Protein AF-A0A9D3WDE7-F1 (afdb_monomer)

Sequence (241 aa):
MDFGYPQYTEAKILSKFIKTDAYRMEVTQRPPMAVTNAVSWRSEGINYKKNEVFLDVVESVNILVNSNGQIIRSDVVGVLKMRTYLRCVRLARFENDQTISFIPPDGSFDLMTYKLSTQVKPLTWVEAQVEKHSRSCVEIMVKARSQFKERRWLSTDESIIVLYSTATNVEIMVPVPVDASSPNVRTSMGFIAYAPENDALLWKIRSFPGGKVSSANSKLIKFSCGTNYSKIPTLGVYVEG

Organism: NCBI:txid47602

Solvent-accessible surface area (backbone atoms only — not comparable to full-atom values): 14796 Å² total; per-residue (Å²): 110,57,97,86,40,83,78,82,84,56,60,80,65,48,52,77,76,61,65,92,67,88,73,75,80,87,59,88,78,70,79,58,64,40,81,79,42,100,53,52,76,43,76,84,89,51,77,57,100,61,74,48,73,48,77,46,82,48,75,47,79,47,68,42,44,40,65,86,73,47,76,78,43,42,37,36,43,34,39,35,37,35,34,37,37,62,60,85,73,90,75,89,76,89,87,90,70,103,69,93,81,81,85,74,49,73,43,75,47,78,74,48,76,52,74,44,84,54,82,65,80,59,56,65,42,60,48,70,48,60,45,77,77,50,74,42,31,40,34,40,42,36,37,42,32,29,64,40,61,33,70,44,81,44,77,53,100,89,46,79,47,81,45,76,40,63,50,54,58,37,41,40,61,43,81,50,63,84,61,50,44,79,74,47,74,51,59,76,61,57,52,74,44,82,39,76,95,70,29,22,37,39,36,41,30,65,72,46,51,26,66,40,74,41,44,37,40,35,40,30,36,32,80,67,80,78,82,85,58,80,56,61,48,45,58,70,66,58,68,73,126

Secondary structure (DSSP, 8-state):
-BTTB-----HHHHTTT---S-----S--PPPGGGTSS--SS-TT---SS-EEEEEEEEEEEEEE-TTS-EEEEEEEEEEEEEEE-----------SS-----PPSEEEEEEEEEE---PPPSEEEEEEEEE-SSSEEEEEEEEEE-S-SEEEEEETTEEEEEE-EEEEEEEEEE--TTEEEEEEEESSSEEEEEGGGTEEEEEEEEEETT-EEEEEEEEEES------TT----------

pLDDT: mean 77.91, std 15.57, range [25.45, 94.25]

InterPro domains:
  IPR018240 Clathrin adaptor, mu subunit, conserved site [PS00990] (39-59)
  IPR018240 Clathrin adaptor, mu subunit, conserved site [PS00991] (100-114)
  IPR028565 Mu homology domain [PF00928] (39-86)
  IPR028565 Mu homology domain [PF00928] (87-224)
  IPR028565 Mu homology domain [PS51072] (50-241)
  IPR036168 AP-2 complex subunit mu, C-terminal superfamily [SSF49447] (39-219)
  IPR050431 Adaptor complexes medium subunit [PTHR10529] (87-214)

Radius of gyration: 26.96 Å; Cα contacts (8 Å, |Δi|>4): 434; chains: 1; bounding box: 64×55×66 Å

Foldseek 3Di:
DPPPDDQDDDVVLVCVPDPPDPDDCPDPDDRQCLSVDPHNQADAPQDDPDWDKDKDKDKDWDWFAFLVRHTPATKIKIWIKMATRDHDDDDDDDDDDPDDDDDDHHGIDTPDMDMDRDDDDDQKFKDWAWDDPDLFKIKIKMKIAGADDQWDWDDDPVDTDIDGDKQAFWKDKAAAPLQWDDKDKDWPAADWDDDNVRNTIIGTHGIGTHGDMIMMMIMITGDHRDDDVRGPGGDDRPRPD

Mean predicted aligned error: 12.3 Å

Nearest PDB structures (foldseek):
  6qh5-assembly1_M  TM=7.814E-01  e=1.659E-14  Rattus norvegicus
  7oho-assembly1_MMM  TM=6.691E-01  e=1.685E-15  Rattus norvegicus
  1h6e-assembly1_A  TM=8.884E-01  e=1.886E-12  Homo sapiens
  3ml6-assembly5_E  TM=7.437E-01  e=2.932E-13  Mus musculus
  3ml6-assembly2_B  TM=7.446E-01  e=3.825E-13  Mus musculus

Structure (mmCIF, N/CA/C/O backbone):
data_AF-A0A9D3WDE7-F1
#
_entry.id   AF-A0A9D3WDE7-F1
#
loop_
_atom_site.group_PDB
_atom_site.id
_atom_site.type_symbol
_atom_site.label_atom_id
_atom_site.label_alt_id
_atom_site.label_comp_id
_atom_site.label_asym_id
_atom_site.label_entity_id
_atom_site.label_seq_id
_atom_site.pdbx_PDB_ins_code
_atom_site.Cartn_x
_atom_site.Cartn_y
_atom_site.Cartn_z
_atom_site.occupancy
_atom_site.B_iso_or_equiv
_atom_site.auth_seq_id
_atom_site.auth_comp_id
_atom_site.auth_asym_id
_atom_site.auth_atom_id
_atom_site.pdbx_PDB_model_num
ATOM 1 N N . MET A 1 1 ? -32.817 -19.500 7.144 1.00 75.25 1 MET A N 1
ATOM 2 C CA . MET A 1 1 ? -33.674 -18.812 6.157 1.00 75.25 1 MET A CA 1
ATOM 3 C C . MET A 1 1 ? -35.050 -19.421 6.307 1.00 75.25 1 MET A C 1
ATOM 5 O O . MET A 1 1 ? -35.107 -20.639 6.417 1.00 75.25 1 MET A O 1
ATOM 9 N N . ASP A 1 2 ? -36.099 -18.613 6.395 1.00 71.56 2 ASP A N 1
ATOM 10 C CA . ASP A 1 2 ? -37.469 -19.100 6.585 1.00 71.56 2 ASP A CA 1
ATOM 11 C C . ASP A 1 2 ? -38.371 -18.462 5.525 1.00 71.56 2 ASP A C 1
ATOM 13 O O . ASP A 1 2 ? -38.320 -17.248 5.337 1.00 71.56 2 ASP A O 1
ATOM 17 N N . PHE A 1 3 ? -39.087 -19.279 4.750 1.00 80.12 3 PHE A N 1
ATOM 18 C CA . PHE A 1 3 ? -39.847 -18.853 3.560 1.00 80.12 3 PHE A CA 1
ATOM 19 C C . PHE A 1 3 ? -39.069 -17.961 2.569 1.00 80.12 3 PHE A C 1
ATOM 21 O O . PHE A 1 3 ? -39.628 -17.062 1.950 1.00 80.12 3 PHE A O 1
ATOM 28 N N . GLY A 1 4 ? -37.760 -18.185 2.417 1.00 84.69 4 GLY A N 1
ATOM 29 C CA . GLY A 1 4 ? -36.913 -17.367 1.539 1.00 84.69 4 GLY A CA 1
ATOM 30 C C . GLY A 1 4 ? -36.518 -16.003 2.119 1.00 84.69 4 GLY A C 1
ATOM 31 O O . GLY A 1 4 ? -35.800 -15.254 1.463 1.00 84.69 4 GLY A O 1
ATOM 32 N N . TYR A 1 5 ? -36.900 -15.697 3.361 1.00 67.75 5 TYR A N 1
ATOM 33 C CA . TYR A 1 5 ? -36.452 -14.505 4.074 1.00 67.75 5 TYR A CA 1
ATOM 34 C C . TYR A 1 5 ? -35.266 -14.843 4.996 1.00 67.75 5 TYR A C 1
ATOM 36 O O . TYR A 1 5 ? -35.313 -15.814 5.771 1.00 67.75 5 TYR A O 1
ATOM 44 N N . PRO A 1 6 ? -34.151 -14.093 4.918 1.00 77.44 6 PRO A N 1
ATOM 45 C CA . PRO A 1 6 ? -33.064 -14.225 5.877 1.00 77.44 6 PRO A CA 1
ATOM 46 C C . PRO A 1 6 ? -33.545 -13.757 7.258 1.00 77.44 6 PRO A C 1
ATOM 48 O O . PRO A 1 6 ? -34.070 -12.661 7.399 1.00 77.44 6 PRO A O 1
ATOM 51 N N . GLN A 1 7 ? -33.378 -14.616 8.264 1.00 74.25 7 GLN A N 1
ATOM 52 C CA . GLN A 1 7 ? -33.805 -14.365 9.647 1.00 74.25 7 GLN A CA 1
ATOM 53 C C . GLN A 1 7 ? -32.645 -13.756 10.451 1.00 74.25 7 GLN A C 1
ATOM 55 O O . GLN A 1 7 ? -32.663 -12.581 10.791 1.00 74.25 7 GLN A O 1
ATOM 60 N N . TYR A 1 8 ? -31.581 -14.538 10.665 1.00 70.56 8 TYR A N 1
ATOM 61 C CA . TYR A 1 8 ? -30.353 -14.105 11.334 1.00 70.56 8 TYR A CA 1
ATOM 62 C C . TYR A 1 8 ? -29.140 -14.673 10.598 1.00 70.56 8 TYR A C 1
ATOM 64 O O . TYR A 1 8 ? -29.106 -15.864 10.283 1.00 70.56 8 TYR A O 1
ATOM 72 N N . THR A 1 9 ? -28.146 -13.830 10.325 1.00 75.75 9 THR A N 1
ATOM 73 C CA . THR A 1 9 ? -26.928 -14.194 9.574 1.00 75.75 9 THR A CA 1
ATOM 74 C C . THR A 1 9 ? -25.649 -14.073 10.410 1.00 75.75 9 THR A C 1
ATOM 76 O O . THR A 1 9 ? -24.557 -14.364 9.929 1.00 75.75 9 THR A O 1
ATOM 79 N N . GLU A 1 10 ? -25.761 -13.682 11.682 1.00 74.19 10 GLU A N 1
ATOM 80 C CA . GLU A 1 10 ? -24.614 -13.402 12.550 1.00 74.19 10 GLU A CA 1
ATOM 81 C C . GLU A 1 10 ? -23.971 -14.672 13.133 1.00 74.19 10 GLU A C 1
ATOM 83 O O . GLU A 1 10 ? -24.363 -15.167 14.193 1.00 74.19 10 GLU A O 1
ATOM 88 N N . ALA A 1 11 ? -22.915 -15.171 12.486 1.00 76.56 11 ALA A N 1
ATOM 89 C CA . ALA A 1 11 ? -22.236 -16.420 12.850 1.00 76.56 11 ALA A CA 1
ATOM 90 C C . ALA A 1 11 ? -21.829 -16.535 14.338 1.00 76.56 11 ALA A C 1
ATOM 92 O O . ALA A 1 11 ? -21.985 -17.601 14.934 1.00 76.56 11 ALA A O 1
ATOM 93 N N . LYS A 1 12 ? -21.361 -15.447 14.977 1.00 73.38 12 LYS A N 1
ATOM 94 C CA . LYS A 1 12 ? -20.977 -15.455 16.406 1.00 73.38 12 LYS A CA 1
ATOM 95 C C . LYS A 1 12 ? -22.161 -15.775 17.326 1.00 73.38 12 LYS A C 1
ATOM 97 O O . LYS A 1 12 ? -21.989 -16.502 18.301 1.00 73.38 12 LYS A O 1
ATOM 102 N N . ILE A 1 13 ? -23.358 -15.275 17.023 1.00 70.94 13 ILE A N 1
ATOM 103 C CA . ILE A 1 13 ? -24.568 -15.577 17.800 1.00 70.94 13 ILE A CA 1
ATOM 104 C C . ILE A 1 13 ? -25.051 -16.988 17.471 1.00 70.94 13 ILE A C 1
ATOM 106 O O . ILE A 1 13 ? -25.341 -17.752 18.392 1.00 70.94 13 ILE A O 1
ATOM 110 N N . LEU A 1 14 ? -25.060 -17.344 16.177 1.00 74.06 14 LEU A N 1
ATOM 111 C CA . LEU A 1 14 ? -25.449 -18.672 15.690 1.00 74.06 14 LEU A CA 1
ATOM 112 C C . 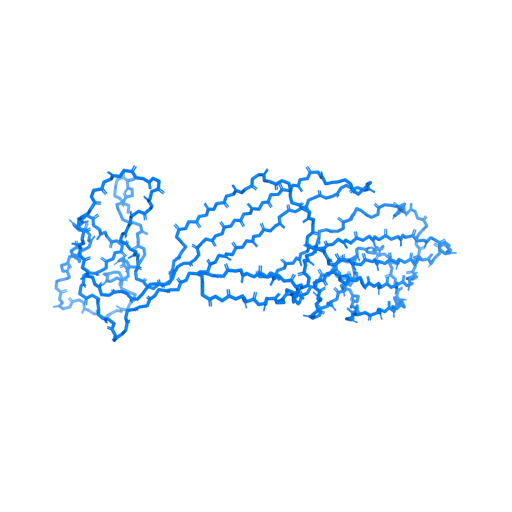LEU A 1 14 ? -24.634 -19.788 16.363 1.00 74.06 14 LEU A C 1
ATOM 114 O O . LEU A 1 14 ? -25.197 -20.791 16.792 1.00 74.06 14 LEU A O 1
ATOM 118 N N . SER A 1 15 ? -23.331 -19.574 16.565 1.00 74.06 15 SER A N 1
ATOM 119 C CA . SER A 1 15 ? -22.435 -20.547 17.211 1.00 74.06 15 SER A CA 1
ATOM 120 C C . SER A 1 15 ? -22.793 -20.895 18.665 1.00 74.06 15 SER A C 1
ATOM 122 O O . SER A 1 15 ? -22.384 -21.940 19.166 1.00 74.06 15 SER A O 1
ATOM 124 N N . LYS A 1 16 ? -23.576 -20.059 19.368 1.00 70.94 16 LYS A N 1
ATOM 125 C CA . LYS A 1 16 ? -23.993 -20.352 20.752 1.00 70.94 16 LYS A CA 1
ATOM 126 C C . LYS A 1 16 ? -25.042 -21.461 20.831 1.00 70.94 16 LYS A C 1
ATOM 128 O O . LYS A 1 16 ? -25.120 -22.128 21.863 1.00 70.94 16 LYS A O 1
ATOM 133 N N . PHE A 1 17 ? -25.822 -21.648 19.767 1.00 69.50 17 PHE A N 1
ATOM 134 C CA . PHE A 1 17 ? -26.924 -22.609 19.715 1.00 69.50 17 PHE A CA 1
ATOM 135 C C . PHE A 1 17 ? -26.737 -23.697 18.653 1.00 69.50 17 PHE A C 1
ATOM 137 O O . PHE A 1 17 ? -27.157 -24.831 18.862 1.00 69.50 17 PHE A O 1
ATOM 144 N N . ILE A 1 18 ? -26.054 -23.396 17.546 1.00 72.19 18 ILE A N 1
ATOM 145 C CA . ILE A 1 18 ? -25.656 -24.388 16.543 1.00 72.19 18 ILE A CA 1
ATOM 146 C C . ILE A 1 18 ? -24.279 -24.925 16.937 1.00 72.19 18 ILE A C 1
ATOM 148 O O . ILE A 1 18 ? -23.251 -24.349 16.581 1.00 72.19 18 ILE A O 1
ATOM 152 N N . LYS A 1 19 ? -24.262 -26.015 17.708 1.00 76.12 19 LYS A N 1
ATOM 153 C CA . LYS A 1 19 ? -23.036 -26.734 18.080 1.00 76.12 19 LYS A CA 1
ATOM 154 C C . LYS A 1 19 ? -22.863 -27.959 17.186 1.00 76.12 19 LYS A C 1
ATOM 156 O O . LYS A 1 19 ? -23.817 -28.695 16.964 1.00 76.12 19 LYS A O 1
ATOM 161 N N . THR A 1 20 ? -21.651 -28.179 16.689 1.00 71.75 20 THR A N 1
ATOM 162 C CA . THR A 1 20 ? -21.290 -29.363 15.891 1.00 71.75 20 THR A CA 1
ATOM 163 C C . THR A 1 20 ? -21.056 -30.618 16.735 1.00 71.75 20 THR A C 1
ATOM 165 O O . THR A 1 20 ? -21.107 -31.718 16.193 1.00 71.75 20 THR A O 1
ATOM 168 N N . ASP A 1 21 ? -20.835 -30.480 18.047 1.00 67.25 21 ASP A N 1
ATOM 169 C CA . ASP A 1 21 ? -20.586 -31.620 18.935 1.00 67.25 21 ASP A CA 1
ATOM 170 C C . ASP A 1 21 ? -21.881 -32.317 19.378 1.00 67.25 21 ASP A C 1
ATOM 172 O O . ASP A 1 21 ? -22.828 -31.683 19.844 1.00 67.25 21 ASP A O 1
ATOM 176 N N . ALA A 1 22 ? -21.884 -33.652 19.302 1.00 53.50 22 ALA A N 1
ATOM 177 C CA . ALA A 1 22 ? -23.014 -34.548 19.573 1.00 53.50 22 ALA A CA 1
ATOM 178 C C . ALA A 1 22 ? -23.418 -34.681 21.060 1.00 53.50 22 ALA A C 1
ATOM 180 O O . ALA A 1 22 ? -24.103 -35.638 21.436 1.00 53.50 22 ALA A O 1
ATOM 181 N N . TYR A 1 23 ? -23.012 -33.754 21.935 1.00 51.44 23 TYR A N 1
ATOM 182 C CA . TYR A 1 23 ? -23.417 -33.811 23.338 1.00 51.44 23 TYR A CA 1
ATOM 183 C C . TYR A 1 23 ? -24.877 -33.367 23.475 1.00 51.44 23 TYR A C 1
ATOM 185 O O . TYR A 1 23 ? -25.219 -32.188 23.372 1.00 51.44 23 TYR A O 1
ATOM 193 N N . ARG A 1 24 ? -25.724 -34.382 23.663 1.00 49.12 24 ARG A N 1
ATOM 194 C CA . ARG A 1 24 ? -27.161 -34.355 23.950 1.00 49.12 24 ARG A CA 1
ATOM 195 C C . ARG A 1 24 ? -27.581 -33.088 24.700 1.00 49.12 24 ARG A C 1
ATOM 197 O O . ARG A 1 24 ? -27.132 -32.825 25.813 1.00 49.12 24 ARG A O 1
ATOM 204 N N . MET A 1 25 ? -28.485 -32.333 24.079 1.00 49.47 25 MET A N 1
ATOM 205 C CA . MET A 1 25 ? -29.216 -31.235 24.702 1.00 49.47 25 MET A CA 1
ATOM 206 C C . MET A 1 25 ? -30.076 -31.772 25.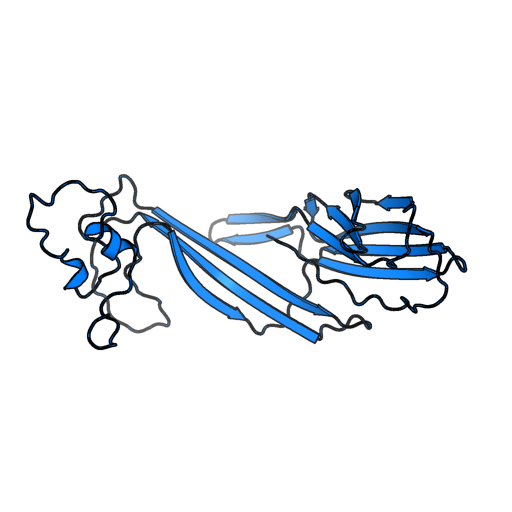858 1.00 49.47 25 MET A C 1
ATOM 208 O O . MET A 1 25 ? -31.230 -32.131 25.660 1.00 49.47 25 MET A O 1
ATOM 212 N N . GLU A 1 26 ? -29.522 -31.826 27.069 1.00 52.38 26 GLU A N 1
ATOM 213 C CA . GLU A 1 26 ? -30.293 -32.011 28.315 1.00 52.38 26 GLU A CA 1
ATOM 214 C C . GLU A 1 26 ? -30.837 -30.682 28.867 1.00 52.38 26 GLU A C 1
ATOM 216 O O . GLU A 1 26 ? -31.528 -30.649 29.881 1.00 52.38 26 GLU A O 1
ATOM 221 N N . VAL A 1 27 ? -30.576 -29.567 28.180 1.00 57.69 27 VAL A N 1
ATOM 222 C CA . VAL A 1 27 ? -31.060 -28.240 28.563 1.00 57.69 27 VAL A CA 1
ATOM 223 C C . VAL A 1 27 ? -31.815 -27.635 27.390 1.00 57.69 27 VAL A C 1
ATOM 225 O O . VAL A 1 27 ? -31.240 -27.442 26.319 1.00 57.69 27 VAL A O 1
ATOM 228 N N . THR A 1 28 ? -33.090 -27.299 27.601 1.00 53.22 28 THR A N 1
ATOM 229 C CA . THR A 1 28 ? -33.886 -26.478 26.681 1.00 53.22 28 THR A CA 1
ATOM 230 C C . THR A 1 28 ? -33.156 -25.154 26.469 1.00 53.22 28 THR A C 1
ATOM 232 O O . THR A 1 28 ? -33.190 -24.271 27.329 1.00 53.22 28 THR A O 1
ATOM 235 N N . GLN A 1 29 ? -32.438 -25.020 25.354 1.00 58.12 29 GLN A N 1
ATOM 236 C CA . GLN A 1 29 ? -31.711 -23.795 25.050 1.00 58.12 29 GLN A CA 1
ATOM 237 C C . GLN A 1 29 ? -32.723 -22.704 24.715 1.00 58.12 29 GLN A C 1
ATOM 239 O O . GLN A 1 29 ? -33.275 -22.651 23.618 1.00 58.12 29 GLN A O 1
ATOM 244 N N . ARG A 1 30 ? -32.995 -21.833 25.690 1.00 61.72 30 ARG A N 1
ATOM 245 C CA . ARG A 1 30 ? -33.706 -20.583 25.426 1.00 61.72 30 ARG A CA 1
ATOM 246 C C . ARG A 1 30 ? -32.851 -19.770 24.450 1.00 61.72 30 ARG A C 1
ATOM 248 O O . ARG A 1 30 ? -31.638 -19.681 24.676 1.00 61.72 30 ARG A O 1
ATOM 255 N N . PRO A 1 31 ? -33.435 -19.192 23.386 1.00 60.41 31 PRO A N 1
ATOM 256 C CA . PRO A 1 31 ? -32.674 -18.342 22.487 1.00 60.41 31 PRO A CA 1
ATOM 257 C C . PRO A 1 31 ? -32.007 -17.232 23.314 1.00 60.41 31 PRO A C 1
ATOM 259 O O . PRO A 1 31 ? -32.659 -16.654 24.192 1.00 60.41 31 PRO A O 1
ATOM 262 N N . PRO A 1 32 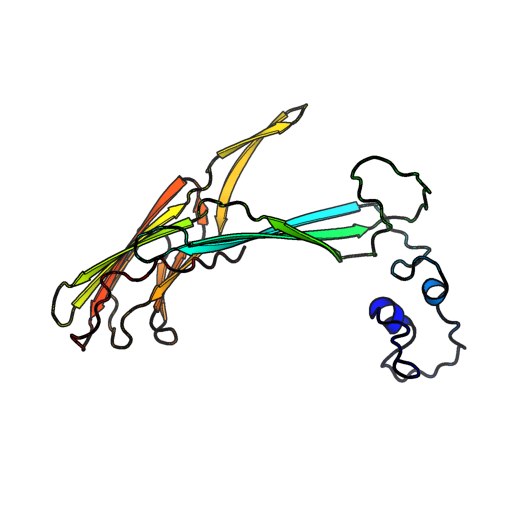? -30.706 -16.959 23.105 1.00 60.62 32 PRO A N 1
ATOM 263 C CA . PRO A 1 32 ? -30.030 -15.873 23.796 1.00 60.62 32 PRO A CA 1
ATOM 264 C C . PRO A 1 32 ? -30.819 -14.582 23.597 1.00 60.62 32 PRO A C 1
ATOM 266 O O . PRO A 1 32 ? -31.256 -14.310 22.481 1.00 60.62 32 PRO A O 1
ATOM 269 N N . MET A 1 33 ? -30.945 -13.753 24.636 1.00 59.78 33 MET A N 1
ATOM 270 C CA . MET A 1 33 ? -31.670 -12.478 24.533 1.00 59.78 33 MET A CA 1
ATOM 271 C C . MET A 1 33 ? -31.139 -11.584 23.403 1.00 59.78 33 MET A C 1
ATOM 273 O O . MET A 1 33 ? -31.887 -10.772 22.885 1.00 59.78 33 MET A O 1
ATOM 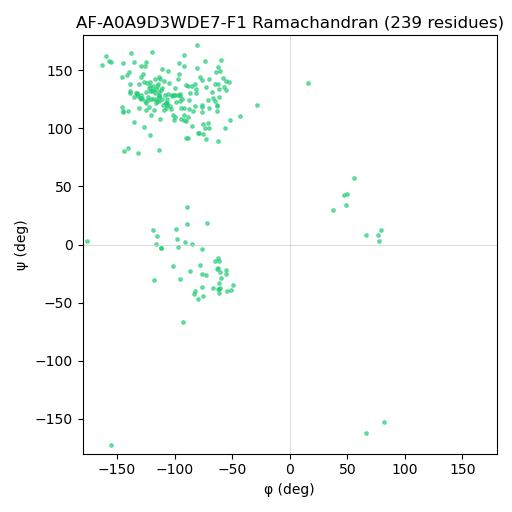277 N N . ALA A 1 34 ? -29.892 -11.776 22.958 1.00 58.34 34 ALA A N 1
ATOM 278 C CA . ALA A 1 34 ? -29.324 -11.130 21.772 1.00 58.34 34 ALA A CA 1
ATOM 279 C C . ALA A 1 34 ? -30.138 -11.352 20.476 1.00 58.34 34 ALA A C 1
ATOM 281 O O . ALA A 1 34 ? -30.079 -10.526 19.577 1.00 58.34 34 ALA A O 1
ATOM 282 N N . VAL A 1 35 ? -30.917 -12.434 20.377 1.00 59.44 35 VAL A N 1
ATOM 283 C CA . VAL A 1 35 ? -31.810 -12.716 19.236 1.00 59.44 35 VAL A CA 1
ATOM 284 C C . VAL A 1 35 ? -33.083 -11.853 19.288 1.00 59.44 35 VAL A C 1
ATOM 286 O O . VAL A 1 35 ? -33.677 -11.561 18.254 1.00 59.44 35 VAL A O 1
ATOM 289 N N . THR A 1 36 ? -33.484 -11.409 20.485 1.00 62.12 36 THR A N 1
ATOM 290 C CA . THR A 1 36 ? -34.703 -10.619 20.737 1.00 62.12 36 THR A CA 1
ATOM 291 C C . THR A 1 36 ? -34.426 -9.170 21.163 1.00 62.12 36 THR A C 1
ATOM 293 O O . THR A 1 36 ? -35.366 -8.418 21.398 1.00 62.12 36 THR A O 1
ATOM 296 N N . ASN A 1 37 ? -33.159 -8.775 21.327 1.00 63.38 37 ASN A N 1
ATOM 297 C CA . ASN A 1 37 ? -32.751 -7.451 21.806 1.00 63.38 37 ASN A CA 1
ATOM 298 C C . ASN A 1 37 ? -32.425 -6.517 20.628 1.00 63.38 37 ASN A C 1
ATOM 300 O O . ASN A 1 37 ? -32.045 -6.969 19.553 1.00 63.38 37 ASN A O 1
ATOM 304 N N . ALA A 1 38 ? -32.511 -5.203 20.852 1.00 63.50 38 ALA A N 1
ATOM 305 C CA . ALA A 1 38 ? -32.210 -4.176 19.848 1.00 63.50 38 ALA A CA 1
ATOM 306 C C . ALA A 1 38 ? -30.728 -4.147 19.413 1.00 63.50 38 ALA A C 1
ATOM 308 O O . ALA A 1 38 ? -30.390 -3.500 18.426 1.00 63.50 38 ALA A O 1
ATOM 309 N N . VAL A 1 39 ? -29.844 -4.820 20.159 1.00 67.62 39 VAL A N 1
ATOM 310 C CA . VAL A 1 39 ? -28.416 -4.974 19.852 1.00 67.62 39 VAL A CA 1
ATOM 311 C C . VAL A 1 39 ? -28.086 -6.460 19.880 1.00 67.62 39 VAL A C 1
ATOM 313 O O . VAL A 1 39 ? -27.923 -7.048 20.950 1.00 67.62 39 VAL A O 1
ATOM 316 N N . SER A 1 40 ? -28.000 -7.069 18.702 1.00 69.94 40 SER A N 1
ATOM 317 C CA . SER A 1 40 ? -27.713 -8.496 18.541 1.00 69.94 40 SER A CA 1
ATOM 318 C C . SER A 1 40 ? -26.215 -8.796 18.628 1.00 69.94 40 SER A C 1
ATOM 320 O O . SER A 1 40 ? -25.800 -9.742 19.296 1.00 69.94 40 SER A O 1
ATOM 322 N N . TRP A 1 41 ? -25.376 -7.938 18.047 1.00 73.75 41 TRP A N 1
ATOM 323 C CA . TRP A 1 41 ? -23.945 -8.193 17.832 1.00 73.75 41 TRP A CA 1
ATOM 324 C C . TRP A 1 41 ? -23.045 -8.071 19.076 1.00 73.75 41 TRP A C 1
ATOM 326 O O . TRP A 1 41 ? -21.841 -8.343 18.999 1.00 73.75 41 TRP A O 1
ATOM 336 N N . ARG A 1 42 ? -23.582 -7.671 20.238 1.00 75.50 42 ARG A N 1
ATOM 337 C CA . ARG A 1 42 ? -22.832 -7.571 21.504 1.00 75.50 42 ARG A CA 1
ATOM 338 C C . ARG A 1 42 ? -23.572 -8.288 22.628 1.00 75.50 42 ARG A C 1
ATOM 340 O O . ARG A 1 42 ? -24.728 -8.007 22.908 1.00 75.50 42 ARG A O 1
ATOM 347 N N . SER A 1 43 ? -22.878 -9.204 23.304 1.00 73.06 43 SER A N 1
ATOM 348 C CA . SER A 1 43 ? -23.437 -9.902 24.468 1.00 73.06 43 SER A CA 1
ATOM 349 C C . SER A 1 43 ? -23.412 -9.016 25.716 1.00 73.06 43 SER A C 1
ATOM 351 O O . SER A 1 43 ? -22.465 -8.260 25.931 1.00 73.06 43 SER A O 1
ATOM 353 N N . GLU A 1 44 ? -24.435 -9.139 26.557 1.00 72.12 44 GLU A N 1
ATOM 354 C CA . GLU A 1 44 ? -24.473 -8.492 27.871 1.00 72.12 44 GLU A CA 1
ATOM 355 C C . GLU A 1 44 ? -23.524 -9.188 28.865 1.00 72.12 44 GLU A C 1
ATOM 357 O O . GLU A 1 44 ? -23.150 -10.347 28.681 1.00 72.12 44 GLU A O 1
ATOM 362 N N . GLY A 1 45 ? -23.105 -8.473 29.915 1.00 73.94 45 GLY A N 1
ATOM 363 C CA . GLY A 1 45 ? -22.292 -9.038 31.003 1.00 73.94 45 GLY A CA 1
ATOM 364 C C . GLY A 1 45 ? -20.803 -9.254 30.697 1.00 73.94 45 GLY A C 1
ATOM 365 O O . GLY A 1 45 ? -20.099 -9.844 31.514 1.00 73.94 45 GLY A O 1
ATOM 366 N N . ILE A 1 46 ? -20.296 -8.772 29.557 1.00 76.88 46 ILE A N 1
ATOM 367 C CA . ILE A 1 46 ? -18.866 -8.854 29.228 1.00 76.88 46 ILE A CA 1
ATOM 368 C C . ILE A 1 46 ? -18.060 -8.011 30.221 1.00 76.88 46 ILE A C 1
ATOM 370 O O . ILE A 1 46 ? -18.282 -6.804 30.365 1.00 76.88 46 ILE A O 1
ATOM 374 N N . ASN A 1 47 ? -17.100 -8.655 30.885 1.00 80.69 47 ASN A N 1
ATOM 375 C CA . ASN A 1 47 ? -16.217 -8.018 31.847 1.00 80.69 47 ASN A CA 1
ATOM 376 C C . ASN A 1 47 ? -14.754 -8.320 31.519 1.00 80.69 47 ASN A C 1
ATOM 378 O O . ASN A 1 47 ? -14.347 -9.477 31.440 1.00 80.69 47 ASN A O 1
ATOM 382 N N . TYR A 1 48 ? -13.957 -7.264 31.391 1.00 82.69 48 TYR A N 1
ATOM 383 C CA . TYR A 1 48 ? -12.511 -7.344 31.231 1.00 82.69 48 TYR A CA 1
ATOM 384 C C . TYR A 1 48 ? -11.809 -6.825 32.476 1.00 82.69 48 TYR A C 1
ATOM 386 O O . TYR A 1 48 ? -12.317 -5.939 33.162 1.00 82.69 48 TYR A O 1
ATOM 394 N N . LYS A 1 49 ? -10.607 -7.336 32.769 1.00 85.69 49 LYS A N 1
ATOM 395 C CA . LYS A 1 49 ? -9.773 -6.797 33.859 1.00 85.69 49 LYS A CA 1
ATOM 396 C C . LYS A 1 49 ? -9.411 -5.329 33.606 1.00 85.69 49 LYS A C 1
ATOM 398 O O . LYS A 1 49 ? -9.449 -4.531 34.538 1.00 85.69 49 LYS A O 1
ATOM 403 N N . LYS A 1 50 ? -9.140 -4.985 32.344 1.00 85.94 50 LYS A N 1
ATOM 404 C CA . LYS A 1 50 ? -8.809 -3.641 31.870 1.00 85.94 50 LYS A CA 1
ATOM 405 C C . LYS A 1 50 ? -9.663 -3.308 30.648 1.00 85.94 50 LYS A C 1
ATOM 407 O O . LYS A 1 50 ? -9.863 -4.172 29.800 1.00 85.94 50 LYS A O 1
ATOM 412 N N . ASN A 1 51 ? -10.170 -2.079 30.595 1.00 86.25 51 ASN A N 1
ATOM 413 C CA . ASN A 1 51 ? -10.906 -1.585 29.440 1.00 86.25 51 ASN A CA 1
ATOM 414 C C . ASN A 1 51 ? -9.916 -0.994 28.436 1.00 86.25 51 ASN A C 1
ATOM 416 O O . ASN A 1 51 ? -9.242 -0.020 28.764 1.00 86.25 51 ASN A O 1
ATOM 420 N N . GLU A 1 52 ? -9.821 -1.576 27.246 1.00 87.94 52 GLU A N 1
ATOM 421 C CA . GLU A 1 52 ? -8.882 -1.144 26.208 1.00 87.94 52 GLU A CA 1
ATOM 422 C C . GLU A 1 52 ? -9.539 -1.180 24.829 1.00 87.94 52 GLU A C 1
ATOM 424 O O . GLU A 1 52 ? -10.416 -2.002 24.543 1.00 87.94 52 GLU A O 1
ATOM 429 N N . VAL A 1 53 ? -9.100 -0.267 23.970 1.00 87.62 53 VAL A N 1
ATOM 430 C CA . VAL A 1 53 ? -9.506 -0.185 22.572 1.00 87.62 53 VAL A CA 1
ATOM 431 C C . VAL A 1 53 ? -8.248 -0.010 21.742 1.00 87.62 53 VAL A C 1
ATOM 433 O O . VAL A 1 53 ? -7.441 0.872 22.023 1.00 87.62 53 VAL A O 1
ATOM 436 N N . PHE A 1 54 ? -8.109 -0.842 20.719 1.00 91.25 54 PHE A N 1
ATOM 437 C CA . PHE A 1 54 ? -7.071 -0.718 19.707 1.00 91.25 54 PHE A CA 1
ATOM 438 C C . PHE A 1 54 ? -7.729 -0.355 18.384 1.00 91.25 54 PHE A C 1
ATOM 440 O O . PHE A 1 54 ? -8.831 -0.827 18.081 1.00 91.25 54 PHE A O 1
ATOM 447 N N . LEU A 1 55 ? -7.061 0.503 17.627 1.00 89.31 55 LEU A N 1
ATOM 448 C CA . LEU A 1 55 ? -7.564 1.052 16.384 1.00 89.31 55 LEU A CA 1
ATOM 449 C C . LEU A 1 55 ? -6.412 1.112 15.388 1.00 89.31 55 LEU A C 1
ATOM 451 O O . LEU A 1 55 ? -5.460 1.861 15.592 1.00 89.31 55 LEU A O 1
ATOM 455 N N . ASP A 1 56 ? -6.533 0.334 14.322 1.00 92.38 56 ASP A N 1
ATOM 456 C CA . ASP A 1 56 ? -5.564 0.278 13.240 1.00 92.38 56 ASP A CA 1
ATOM 457 C C . ASP A 1 56 ? -6.194 0.888 11.986 1.00 92.38 56 ASP A C 1
ATOM 459 O O . ASP A 1 56 ? -7.273 0.480 11.548 1.00 92.38 56 ASP A O 1
ATOM 463 N N . VAL A 1 57 ? -5.517 1.876 11.403 1.00 92.56 57 VAL A N 1
ATOM 464 C CA . VAL A 1 57 ? -5.887 2.459 10.110 1.00 92.56 57 VAL A CA 1
ATOM 465 C C . VAL A 1 57 ? -4.990 1.825 9.056 1.00 92.56 57 VAL A C 1
ATOM 467 O O . VAL A 1 57 ? -3.788 2.086 9.033 1.00 92.56 57 VAL A O 1
ATOM 470 N N . VAL A 1 58 ? -5.563 0.978 8.204 1.00 92.12 58 VAL A N 1
ATOM 471 C CA . VAL A 1 58 ? -4.829 0.296 7.130 1.00 92.12 58 VAL A CA 1
ATOM 472 C C . VAL A 1 58 ? -5.233 0.907 5.801 1.00 92.12 58 VAL A C 1
ATOM 474 O O . VAL A 1 58 ? -6.411 0.889 5.456 1.00 92.12 58 VAL A O 1
ATOM 477 N N . GLU A 1 59 ? -4.267 1.429 5.049 1.00 92.25 59 GLU A N 1
ATOM 478 C CA . GLU A 1 59 ? -4.501 2.064 3.751 1.00 92.25 59 GLU A CA 1
ATOM 479 C C . GLU A 1 59 ? -3.804 1.300 2.627 1.00 92.25 59 GLU A C 1
ATOM 481 O O . GLU A 1 59 ? -2.609 1.019 2.687 1.00 92.25 59 GLU A O 1
ATOM 486 N N . SER A 1 60 ? -4.550 1.016 1.564 1.00 90.94 60 SER A N 1
ATOM 487 C CA . SER A 1 60 ? -4.046 0.445 0.320 1.00 90.94 60 SER A CA 1
ATOM 488 C C . SER A 1 60 ? -4.061 1.511 -0.770 1.00 90.94 60 SER A C 1
ATOM 490 O O . SER A 1 60 ? -5.107 2.080 -1.093 1.00 90.94 60 SER A O 1
ATOM 492 N N . VAL A 1 61 ? -2.887 1.786 -1.339 1.00 91.38 61 VAL A N 1
ATOM 493 C CA . VAL A 1 61 ? -2.697 2.802 -2.379 1.00 91.38 61 VAL A CA 1
ATOM 494 C C . VAL A 1 61 ? -2.611 2.121 -3.743 1.00 91.38 61 VAL A C 1
ATOM 496 O O . VAL A 1 61 ? -1.630 1.449 -4.049 1.00 91.38 61 VAL A O 1
ATOM 499 N N . ASN A 1 62 ? -3.620 2.335 -4.584 1.00 90.50 62 ASN A N 1
ATOM 500 C CA . ASN A 1 62 ? -3.685 1.778 -5.931 1.00 90.50 62 ASN A CA 1
ATOM 501 C C . ASN A 1 62 ? -3.227 2.822 -6.946 1.00 90.50 62 ASN A C 1
ATOM 503 O O . ASN A 1 62 ? -3.813 3.905 -7.027 1.00 90.50 62 ASN A O 1
ATOM 507 N N . ILE A 1 63 ? -2.200 2.507 -7.740 1.00 90.12 63 ILE A N 1
ATOM 508 C CA . ILE A 1 63 ? -1.654 3.429 -8.743 1.00 90.12 63 ILE A CA 1
ATOM 509 C C . ILE A 1 63 ? -1.446 2.710 -10.068 1.00 90.12 63 ILE A C 1
ATOM 511 O O . ILE A 1 63 ? -0.805 1.665 -10.129 1.00 90.12 63 ILE A O 1
ATOM 515 N N . LEU A 1 64 ? -1.946 3.325 -11.139 1.00 89.06 64 LEU A N 1
ATOM 516 C CA . LEU A 1 64 ? -1.673 2.928 -12.514 1.00 89.06 64 LEU A CA 1
ATOM 517 C C . LEU A 1 64 ? -0.919 4.048 -13.222 1.00 89.06 64 LEU A C 1
ATOM 519 O O . LEU A 1 64 ? -1.401 5.182 -13.282 1.00 89.06 64 LEU A O 1
ATOM 523 N N . VAL A 1 65 ? 0.235 3.720 -13.792 1.00 87.56 65 VAL A N 1
ATOM 524 C CA . VAL A 1 65 ? 1.092 4.653 -14.527 1.00 87.56 65 VAL A CA 1
ATOM 525 C C . VAL A 1 65 ? 1.223 4.169 -15.969 1.00 87.56 65 VAL A C 1
ATOM 527 O O . VAL A 1 65 ? 1.392 2.977 -16.218 1.00 87.56 65 VAL A O 1
ATOM 530 N N . ASN A 1 66 ? 1.120 5.081 -16.935 1.00 86.50 66 ASN A N 1
ATOM 531 C CA . ASN A 1 66 ? 1.317 4.746 -18.341 1.00 86.50 66 ASN A CA 1
ATOM 532 C C . ASN A 1 66 ? 2.807 4.669 -18.713 1.00 86.50 66 ASN A C 1
ATOM 534 O O . ASN A 1 66 ? 3.695 5.081 -17.972 1.00 86.50 66 ASN A O 1
ATOM 538 N N . SER A 1 67 ? 3.082 4.211 -19.931 1.00 80.38 67 SER A N 1
ATOM 539 C CA . SER A 1 67 ? 4.434 4.113 -20.491 1.00 80.38 67 SER A CA 1
ATOM 540 C C . SER A 1 67 ? 5.185 5.449 -20.618 1.00 80.38 67 SER A C 1
ATOM 542 O O . SER A 1 67 ? 6.379 5.456 -20.896 1.00 80.38 67 SER A O 1
ATOM 544 N N . ASN A 1 68 ? 4.487 6.581 -20.500 1.00 83.50 68 ASN A N 1
ATOM 545 C CA . ASN A 1 68 ? 5.063 7.925 -20.549 1.00 83.50 68 ASN A CA 1
ATOM 546 C C . ASN A 1 68 ? 5.295 8.502 -19.138 1.00 83.50 68 ASN A C 1
ATOM 548 O O . ASN A 1 68 ? 5.658 9.669 -19.018 1.00 83.50 68 ASN A O 1
ATOM 552 N N . GLY A 1 69 ? 5.061 7.719 -18.078 1.00 81.06 69 GLY A N 1
ATOM 553 C CA . GLY A 1 69 ? 5.228 8.152 -16.690 1.00 81.06 69 GLY A CA 1
ATOM 554 C C . GLY A 1 69 ? 4.069 8.991 -16.140 1.00 81.06 69 GLY A C 1
ATOM 555 O O . GLY A 1 69 ? 4.207 9.601 -15.084 1.00 81.06 69 GLY A O 1
ATOM 556 N N . GLN A 1 70 ? 2.922 9.049 -16.821 1.00 86.62 70 GLN A N 1
ATOM 557 C CA . GLN A 1 70 ? 1.739 9.759 -16.326 1.00 86.62 70 GLN A CA 1
ATOM 558 C C . GLN A 1 70 ? 0.861 8.825 -15.492 1.00 86.62 70 GLN A C 1
ATOM 560 O O . GLN A 1 70 ? 0.607 7.684 -15.878 1.00 86.62 70 GLN A O 1
ATOM 565 N N . ILE A 1 71 ? 0.354 9.329 -14.368 1.00 87.94 71 ILE A N 1
ATOM 566 C CA . ILE A 1 71 ? -0.575 8.601 -13.497 1.00 87.94 71 ILE A CA 1
ATOM 567 C C . ILE A 1 71 ? -1.961 8.603 -14.155 1.00 87.94 71 ILE A C 1
ATOM 569 O O . ILE A 1 71 ? -2.578 9.657 -14.281 1.00 87.94 71 ILE A O 1
ATOM 573 N N . ILE A 1 72 ? -2.446 7.428 -14.562 1.00 90.00 72 ILE A N 1
ATOM 574 C CA . ILE A 1 72 ? -3.786 7.233 -15.138 1.00 90.00 72 ILE A CA 1
ATOM 575 C C . ILE A 1 72 ? -4.832 7.103 -14.029 1.00 90.00 72 ILE A C 1
ATOM 577 O O . ILE A 1 72 ? -5.925 7.652 -14.130 1.00 90.00 72 ILE A O 1
ATOM 581 N N . ARG A 1 73 ? -4.508 6.349 -12.973 1.00 88.06 73 ARG A N 1
ATOM 582 C CA . ARG A 1 73 ? -5.421 6.070 -11.862 1.00 88.06 73 ARG A CA 1
ATOM 583 C C . ARG A 1 73 ? -4.673 6.150 -10.545 1.00 88.06 73 ARG A C 1
ATOM 585 O O . ARG A 1 73 ? -3.554 5.656 -10.436 1.00 88.06 73 ARG A O 1
ATOM 592 N N . SER A 1 74 ? -5.318 6.766 -9.566 1.00 90.75 74 SER A N 1
ATOM 593 C CA . SER A 1 74 ? -4.854 6.846 -8.190 1.00 90.75 74 SER A CA 1
ATOM 594 C C . SER A 1 74 ? -6.077 6.809 -7.283 1.00 90.75 74 SER A C 1
ATOM 596 O O . SER A 1 74 ? -6.958 7.661 -7.403 1.00 90.75 74 SER A O 1
ATOM 598 N N . ASP A 1 75 ? -6.163 5.791 -6.436 1.00 90.19 75 ASP A N 1
ATOM 599 C CA . ASP A 1 75 ? -7.178 5.707 -5.393 1.00 90.19 75 ASP A CA 1
ATOM 600 C C . ASP A 1 75 ? -6.588 5.112 -4.120 1.00 90.19 75 ASP A C 1
ATOM 602 O O . ASP A 1 75 ? -5.692 4.267 -4.169 1.00 90.19 75 ASP A O 1
ATOM 606 N N . VAL A 1 76 ? -7.087 5.586 -2.982 1.00 92.69 76 VAL A N 1
ATOM 607 C CA . VAL A 1 76 ? -6.721 5.064 -1.668 1.00 92.69 76 VAL A CA 1
ATOM 608 C C . VAL A 1 76 ? -7.954 4.414 -1.070 1.00 92.69 76 VAL A C 1
ATOM 610 O O . VAL A 1 76 ? -9.004 5.051 -0.957 1.00 92.69 76 VAL A O 1
ATOM 613 N N . VAL A 1 77 ? -7.831 3.143 -0.708 1.00 92.88 77 VAL A N 1
ATOM 614 C CA . VAL A 1 77 ? -8.863 2.397 0.013 1.00 92.88 77 VAL A CA 1
ATOM 615 C C . VAL A 1 77 ? -8.348 2.155 1.418 1.00 92.88 77 VAL A C 1
ATOM 617 O O . VAL A 1 77 ? -7.297 1.547 1.588 1.00 92.88 77 VAL A O 1
ATOM 620 N N . GLY A 1 78 ? -9.070 2.651 2.414 1.00 93.44 78 GLY A N 1
ATOM 621 C CA . GLY A 1 78 ? -8.711 2.489 3.813 1.00 93.44 78 GLY A CA 1
ATOM 622 C C . GLY A 1 78 ? -9.718 1.631 4.561 1.00 93.44 78 GLY A C 1
ATOM 623 O O . GLY A 1 78 ? -10.922 1.703 4.311 1.00 93.44 78 GLY A O 1
ATOM 624 N N . VAL A 1 79 ? -9.228 0.825 5.495 1.00 92.94 79 VAL A N 1
ATOM 625 C CA . VAL A 1 79 ? -10.040 0.045 6.427 1.00 92.94 79 VAL A CA 1
ATOM 626 C C . VAL A 1 79 ? -9.635 0.417 7.841 1.00 92.94 79 VAL A C 1
ATOM 628 O O . VAL A 1 79 ? -8.461 0.360 8.209 1.00 92.94 79 VAL A O 1
ATOM 631 N N . LEU A 1 80 ? -10.630 0.784 8.638 1.00 91.12 80 LEU A N 1
ATOM 632 C CA . LEU A 1 80 ? -10.470 1.023 10.058 1.00 91.12 80 LEU A CA 1
ATOM 633 C C . LEU A 1 80 ? -10.752 -0.277 10.803 1.00 91.12 80 LEU A C 1
ATOM 635 O O . LEU A 1 80 ? -11.906 -0.695 10.902 1.00 91.12 80 LEU A O 1
ATOM 639 N N . LYS A 1 81 ? -9.714 -0.920 11.327 1.00 90.88 81 LYS A N 1
ATOM 640 C CA . LYS A 1 81 ? -9.843 -2.138 12.127 1.00 90.88 81 LYS A CA 1
ATOM 641 C C . LYS A 1 81 ? -9.872 -1.758 13.593 1.00 90.88 81 LYS A C 1
ATOM 643 O O . LYS A 1 81 ? -9.022 -1.011 14.068 1.00 90.88 81 LYS A O 1
ATOM 648 N N . MET A 1 82 ? -10.858 -2.262 14.320 1.00 88.81 82 MET A N 1
ATOM 649 C CA . MET A 1 82 ? -11.021 -1.977 15.736 1.00 88.81 82 MET A CA 1
ATOM 650 C C . MET A 1 82 ? -10.997 -3.276 16.528 1.00 88.81 82 MET A C 1
ATOM 652 O O . MET A 1 82 ? -11.576 -4.289 16.134 1.00 88.81 82 MET A O 1
ATOM 656 N N . ARG A 1 83 ? -10.343 -3.239 17.684 1.00 89.19 83 ARG A N 1
ATOM 657 C CA . ARG A 1 83 ? -10.377 -4.319 18.665 1.00 89.19 83 ARG A CA 1
ATOM 658 C C . ARG A 1 83 ? -10.817 -3.748 19.993 1.00 89.19 83 ARG A C 1
ATOM 660 O O . ARG A 1 83 ? -10.118 -2.912 20.562 1.00 89.19 83 ARG A O 1
ATOM 667 N N . THR A 1 84 ? -11.978 -4.183 20.475 1.00 86.75 84 THR A N 1
ATOM 668 C CA . THR A 1 84 ? -12.554 -3.620 21.702 1.00 86.75 84 THR A CA 1
ATOM 669 C C . THR A 1 84 ? -12.634 -4.629 22.827 1.00 86.75 84 THR A C 1
ATOM 671 O O . THR A 1 84 ? -13.065 -5.766 22.640 1.00 86.75 84 THR A O 1
ATOM 674 N N . TYR A 1 85 ? -12.252 -4.152 24.009 1.00 86.56 85 TYR A N 1
ATOM 675 C CA . TYR A 1 85 ? -12.349 -4.845 25.281 1.00 86.56 85 TYR A CA 1
ATOM 676 C C . TYR A 1 85 ? -12.966 -3.896 26.296 1.00 86.56 85 TYR A C 1
ATOM 678 O O . TYR A 1 85 ? -12.268 -3.254 27.073 1.00 86.56 85 TYR A O 1
ATOM 686 N N . LEU A 1 86 ? -14.286 -3.739 26.248 1.00 81.88 86 LEU A N 1
ATOM 687 C CA . LEU A 1 86 ? -14.995 -2.750 27.063 1.00 81.88 86 LEU A CA 1
ATOM 688 C C . LEU A 1 86 ? -16.048 -3.407 27.956 1.00 81.88 86 LEU A C 1
ATOM 690 O O . LEU A 1 86 ? -16.858 -4.215 27.500 1.00 81.88 86 LE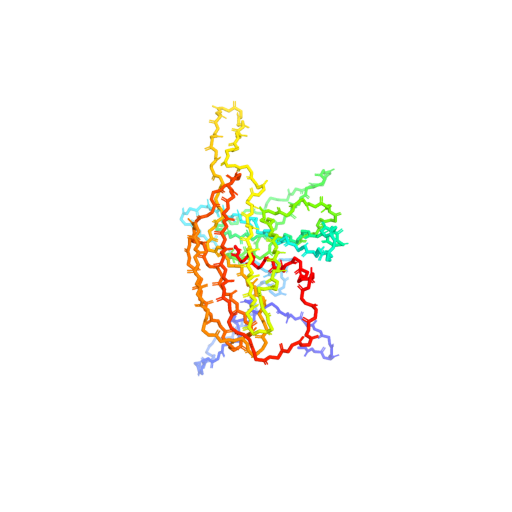U A O 1
ATOM 694 N N . ARG A 1 87 ? -16.090 -3.004 29.227 1.00 65.00 87 ARG A N 1
ATOM 695 C CA . ARG A 1 87 ? -17.258 -3.230 30.088 1.00 65.00 87 ARG A CA 1
ATOM 696 C C . ARG A 1 87 ? -18.448 -2.433 29.547 1.00 65.00 87 ARG A C 1
ATOM 698 O O . ARG A 1 87 ? -18.299 -1.288 29.128 1.00 65.00 87 ARG A O 1
ATOM 705 N N . CYS A 1 88 ? -19.628 -3.042 29.541 1.00 57.94 88 CYS A N 1
ATOM 706 C CA . CYS A 1 88 ? -20.835 -2.409 29.019 1.00 57.94 88 CYS A CA 1
ATOM 707 C C . CYS A 1 88 ? -21.394 -1.376 30.012 1.00 57.94 88 CYS A C 1
ATOM 709 O O . CYS A 1 88 ? -21.808 -1.744 31.107 1.00 57.94 88 CYS A O 1
ATOM 711 N N . VAL A 1 89 ? -21.483 -0.108 29.604 1.00 50.50 89 VAL A N 1
ATOM 712 C CA . VAL A 1 89 ? -22.429 0.865 30.170 1.00 50.50 89 VAL A CA 1
ATOM 713 C C . VAL A 1 89 ? -23.134 1.531 28.994 1.00 50.50 89 VAL A C 1
ATOM 715 O O . VAL A 1 89 ? -22.495 2.148 28.143 1.00 50.50 89 VAL A O 1
ATOM 718 N N . ARG A 1 90 ? -24.456 1.359 28.915 1.00 45.03 90 ARG A N 1
ATOM 719 C CA . ARG A 1 90 ? -25.296 1.960 27.876 1.00 45.03 90 ARG A CA 1
ATOM 720 C C . ARG A 1 90 ? -25.531 3.423 28.242 1.00 45.03 90 ARG A C 1
ATOM 722 O O . ARG A 1 90 ? -26.422 3.720 29.029 1.00 45.03 90 ARG A O 1
ATOM 729 N N . LEU A 1 91 ? -24.731 4.335 27.697 1.00 45.62 91 LEU A N 1
ATOM 730 C CA . LEU A 1 91 ? -25.039 5.761 27.769 1.00 45.62 91 LEU A CA 1
ATOM 731 C C . LEU A 1 91 ? -25.881 6.127 26.547 1.00 45.62 91 LEU A C 1
ATOM 733 O O . LEU A 1 91 ? -25.379 6.180 25.429 1.00 45.62 91 LEU A O 1
ATOM 737 N N . ALA A 1 92 ? -27.177 6.347 26.755 1.00 47.91 92 ALA A N 1
ATOM 738 C CA . ALA A 1 92 ? -28.007 6.991 25.747 1.00 47.91 92 ALA A CA 1
ATOM 739 C C . ALA A 1 92 ? -27.476 8.413 25.524 1.00 47.91 92 ALA A C 1
ATOM 741 O O . ALA A 1 92 ? -27.449 9.185 26.483 1.00 47.91 92 ALA A O 1
ATOM 742 N N . ARG A 1 93 ? -27.058 8.772 24.302 1.00 53.59 93 ARG A N 1
ATOM 743 C CA . ARG A 1 93 ? -26.821 10.175 23.929 1.00 53.59 93 ARG A CA 1
ATOM 744 C C . ARG A 1 93 ? -27.189 10.479 22.475 1.00 53.59 93 ARG A C 1
ATOM 746 O O . ARG A 1 93 ? -26.605 9.927 21.552 1.00 53.59 93 ARG A O 1
ATOM 753 N N . PHE A 1 94 ? -28.217 11.324 22.388 1.00 46.75 94 PHE A N 1
ATOM 754 C CA . PHE A 1 94 ? -28.403 12.565 21.621 1.00 46.75 94 PHE A CA 1
ATOM 755 C C . PHE A 1 94 ? -27.452 12.900 20.452 1.00 46.75 94 PHE A C 1
ATOM 757 O O . PHE A 1 94 ? -26.235 12.785 20.569 1.00 46.75 94 PHE A O 1
ATOM 764 N N . GLU A 1 95 ? -28.051 13.410 19.371 1.00 52.25 95 GLU A N 1
ATOM 765 C CA . GLU A 1 95 ? -27.459 13.765 18.069 1.00 52.25 95 GLU A CA 1
ATOM 766 C C . GLU A 1 95 ? -27.128 15.268 17.956 1.00 52.25 95 GLU A C 1
ATOM 768 O O . GLU A 1 95 ? -27.932 16.074 18.427 1.00 52.25 95 GLU A O 1
ATOM 773 N N . ASN A 1 96 ? -25.995 15.631 17.304 1.00 55.31 96 ASN A N 1
ATOM 774 C CA . ASN A 1 96 ? -25.925 16.766 16.345 1.00 55.31 96 ASN A CA 1
ATOM 775 C C . ASN A 1 96 ? -24.609 17.062 15.559 1.00 55.31 96 ASN A C 1
ATOM 777 O O . ASN A 1 96 ? -24.640 18.007 14.784 1.00 55.31 96 ASN A O 1
ATOM 781 N N . ASP A 1 97 ? -23.490 16.316 15.626 1.00 59.31 97 ASP A N 1
ATOM 782 C CA . ASP A 1 97 ? -22.225 16.806 15.002 1.00 59.31 97 ASP A CA 1
ATOM 783 C C . ASP A 1 97 ? -21.371 15.741 14.283 1.00 59.31 97 ASP A C 1
ATOM 785 O O . ASP A 1 97 ? -20.439 15.247 14.899 1.00 59.31 97 ASP A O 1
ATOM 789 N N . GLN A 1 98 ? -21.629 15.358 13.017 1.00 63.19 98 GLN A N 1
ATOM 790 C CA . GLN A 1 98 ? -20.772 14.440 12.200 1.00 63.19 98 GLN A CA 1
ATOM 791 C C . GLN A 1 98 ? -20.115 13.259 12.974 1.00 63.19 98 GLN A C 1
ATOM 793 O O . GLN A 1 98 ? -19.023 12.795 12.643 1.00 63.19 98 GLN A O 1
ATOM 798 N N . THR A 1 99 ? -20.768 12.775 14.034 1.00 63.81 99 THR A N 1
ATOM 799 C CA . THR A 1 99 ? -20.161 11.926 15.064 1.00 63.81 99 THR A CA 1
ATOM 800 C C . THR A 1 99 ? -20.655 10.511 14.866 1.00 63.81 99 THR A C 1
ATOM 802 O O . THR A 1 99 ? -21.858 10.265 14.783 1.00 63.81 99 THR A O 1
ATOM 805 N N . ILE A 1 100 ? -19.725 9.563 14.831 1.00 66.38 100 ILE A N 1
ATOM 806 C CA . ILE A 1 100 ? -20.047 8.143 14.718 1.00 66.38 100 ILE A CA 1
ATOM 807 C C . ILE A 1 100 ? -20.234 7.586 16.133 1.00 66.38 100 ILE A C 1
ATOM 809 O O . ILE A 1 100 ? -19.271 7.453 16.886 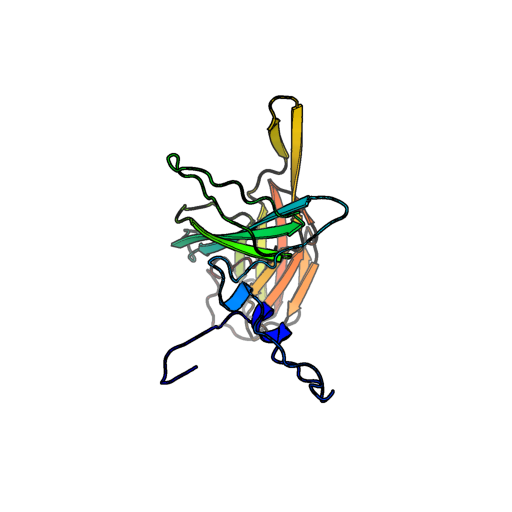1.00 66.38 100 ILE A O 1
ATOM 813 N N . SER A 1 101 ? -21.479 7.262 16.491 1.00 73.75 101 SER A N 1
ATOM 814 C CA . SER A 1 101 ? -21.854 6.664 17.779 1.00 73.75 101 SER A CA 1
ATOM 815 C C . SER A 1 101 ? -22.363 5.240 17.573 1.00 73.75 101 SER A C 1
ATOM 817 O O . SER A 1 101 ? -23.245 5.008 16.749 1.00 73.75 101 SER A O 1
ATOM 819 N N . PHE A 1 102 ? -21.800 4.270 18.296 1.00 74.94 102 PHE A N 1
ATOM 820 C CA . PHE A 1 102 ? -22.201 2.868 18.192 1.00 74.94 102 PHE A CA 1
ATOM 821 C C . PHE A 1 102 ? -21.797 2.058 19.429 1.00 74.94 102 PHE A C 1
ATOM 823 O O . PHE A 1 102 ? -20.929 2.450 20.210 1.00 74.94 102 PHE A O 1
ATOM 830 N N . ILE A 1 103 ? -22.424 0.890 19.590 1.00 80.00 103 ILE A N 1
ATOM 831 C CA . ILE A 1 103 ? -22.017 -0.131 20.560 1.00 80.00 103 ILE A CA 1
ATOM 832 C C . ILE A 1 103 ? -21.101 -1.112 19.815 1.00 80.00 103 ILE A C 1
ATOM 834 O O . ILE A 1 103 ? -21.606 -1.863 18.977 1.00 80.00 103 ILE A O 1
ATOM 838 N N . PRO A 1 104 ? -19.776 -1.121 20.061 1.00 84.06 104 PRO A N 1
ATOM 839 C CA . PRO A 1 104 ? -18.860 -1.965 19.298 1.00 84.06 104 PRO A CA 1
ATOM 840 C C . PRO A 1 104 ? -19.151 -3.454 19.530 1.00 84.06 104 PRO A C 1
ATOM 842 O O . PRO A 1 104 ? -19.553 -3.825 20.631 1.00 84.06 104 PRO A O 1
ATOM 845 N N . PRO A 1 105 ? -18.936 -4.347 18.555 1.00 85.06 105 PRO A N 1
ATOM 846 C CA . PRO A 1 105 ? -18.805 -5.776 18.818 1.00 85.06 105 PRO A CA 1
ATOM 847 C C . PRO A 1 105 ? -17.635 -6.075 19.760 1.00 85.06 105 PRO A C 1
ATOM 849 O O . PRO A 1 105 ? -16.706 -5.283 19.906 1.00 85.06 105 PRO A O 1
ATOM 852 N N . ASP A 1 106 ? -17.666 -7.235 20.402 1.00 84.56 106 ASP A N 1
ATOM 853 C CA . ASP A 1 106 ? -16.555 -7.688 21.234 1.00 84.56 106 ASP A CA 1
ATOM 854 C C . ASP A 1 106 ? -15.441 -8.347 20.398 1.00 84.56 106 ASP A C 1
ATOM 856 O O . ASP A 1 106 ? -15.711 -9.122 19.464 1.00 84.56 106 ASP A O 1
ATOM 860 N N . GLY A 1 107 ? -14.186 -8.037 20.741 1.00 86.62 107 GLY A N 1
ATOM 861 C CA . GLY A 1 107 ? -13.001 -8.502 20.021 1.00 86.62 107 GLY A CA 1
ATOM 862 C C . GLY A 1 107 ? -12.683 -7.675 18.772 1.00 86.62 107 GLY A C 1
ATOM 863 O O . GLY A 1 107 ? -12.973 -6.480 18.726 1.00 86.62 107 GLY A O 1
ATOM 864 N N . SER A 1 108 ? -12.030 -8.302 17.787 1.00 89.38 108 SER A N 1
ATOM 865 C CA . SER A 1 108 ? -11.601 -7.657 16.536 1.00 89.38 108 SER A CA 1
ATOM 866 C C . SER A 1 108 ? -12.711 -7.641 15.484 1.00 89.38 108 SER A C 1
ATOM 868 O O . SER A 1 108 ? -13.377 -8.660 15.274 1.00 89.38 108 SER A O 1
ATOM 870 N N . PHE A 1 109 ? -12.881 -6.506 14.810 1.00 85.38 109 PHE A N 1
ATOM 871 C CA . PHE A 1 109 ? -13.792 -6.317 13.682 1.00 85.38 109 PHE A CA 1
ATOM 872 C C . PHE A 1 109 ? -13.354 -5.128 12.814 1.00 85.38 109 PHE A C 1
ATOM 874 O O . PHE A 1 109 ? -12.665 -4.220 13.283 1.00 85.38 109 PHE A O 1
ATOM 881 N N . ASP A 1 110 ? -13.793 -5.117 11.559 1.00 87.00 110 ASP A N 1
ATOM 882 C CA . ASP A 1 110 ? -13.642 -3.957 10.683 1.00 87.00 110 ASP A CA 1
ATOM 883 C C . ASP A 1 110 ? -14.773 -2.972 10.999 1.00 87.00 110 ASP A C 1
ATOM 885 O O . ASP A 1 110 ? -15.953 -3.313 10.913 1.00 87.00 110 ASP A O 1
ATOM 889 N N . LEU A 1 111 ? -14.416 -1.764 11.434 1.00 86.44 111 LEU A N 1
ATOM 890 C CA . LEU A 1 111 ? -15.366 -0.724 11.825 1.00 86.44 111 LEU A CA 1
ATOM 891 C C . LEU A 1 111 ? -15.941 -0.010 10.600 1.00 86.44 111 LEU A C 1
ATOM 893 O O . LEU A 1 111 ? -17.147 0.206 10.513 1.00 86.44 111 LEU A O 1
ATOM 897 N N . MET A 1 112 ? -15.083 0.373 9.657 1.00 86.00 112 MET A N 1
ATOM 898 C CA . MET A 1 112 ? -15.510 1.017 8.418 1.00 86.00 112 MET A CA 1
ATOM 899 C C . MET A 1 112 ? -14.488 0.813 7.305 1.00 86.00 112 MET A C 1
ATOM 901 O O . MET A 1 112 ? -13.294 0.636 7.557 1.00 86.00 112 MET A O 1
ATOM 905 N N . THR A 1 113 ? -14.962 0.925 6.071 1.00 89.06 113 THR A N 1
ATOM 906 C CA . THR A 1 113 ? -14.127 1.057 4.878 1.00 89.06 113 THR A CA 1
ATOM 907 C C . THR A 1 113 ? -14.404 2.414 4.253 1.00 89.06 113 THR A C 1
ATOM 909 O O . THR A 1 113 ? -15.561 2.800 4.094 1.00 89.06 113 THR A O 1
ATOM 912 N N . TYR A 1 114 ? -13.353 3.134 3.882 1.00 89.81 114 TYR A N 1
ATOM 913 C CA . TYR A 1 114 ? -13.453 4.398 3.167 1.00 89.81 114 TYR A CA 1
ATOM 914 C C . TYR A 1 114 ? -12.649 4.346 1.874 1.00 89.81 114 TYR A C 1
ATOM 916 O O . TYR A 1 114 ? -11.711 3.564 1.714 1.00 89.81 114 TYR A O 1
ATOM 924 N N . LYS A 1 115 ? -13.027 5.204 0.932 1.00 91.25 115 LYS A N 1
ATOM 925 C CA . LYS A 1 115 ? -12.316 5.375 -0.327 1.00 91.25 115 LYS A CA 1
ATOM 926 C C . LYS A 1 115 ? -12.094 6.854 -0.577 1.00 91.25 115 LYS A C 1
ATOM 928 O O . LYS A 1 115 ? -13.044 7.631 -0.556 1.00 91.25 115 LYS A O 1
ATOM 933 N N . LEU A 1 116 ? -10.848 7.225 -0.837 1.00 89.38 116 LEU A N 1
ATOM 934 C CA . LEU A 1 116 ? -10.462 8.580 -1.201 1.00 89.38 116 LEU A CA 1
ATOM 935 C C . LEU A 1 116 ? -10.127 8.614 -2.691 1.00 89.38 116 LEU A C 1
ATOM 937 O O . LEU A 1 116 ? -9.267 7.871 -3.168 1.00 89.38 116 LEU A O 1
ATOM 941 N N . SER A 1 117 ? -10.784 9.511 -3.422 1.00 82.56 117 SER A N 1
ATOM 942 C CA . SER A 1 117 ? -10.507 9.793 -4.838 1.00 82.56 117 SER A CA 1
ATOM 943 C C . SER A 1 117 ? -9.451 10.890 -5.011 1.00 82.56 117 SER A C 1
ATOM 945 O O . SER A 1 117 ? -9.511 11.685 -5.946 1.00 82.56 117 SER A O 1
ATOM 947 N N . THR A 1 118 ? -8.497 10.963 -4.086 1.00 82.75 118 THR A N 1
ATOM 948 C CA . THR A 1 118 ? -7.413 11.943 -4.134 1.00 82.75 118 THR A CA 1
ATOM 949 C C . THR A 1 118 ? -6.268 11.390 -4.966 1.00 82.75 118 THR A C 1
ATOM 951 O O . THR A 1 118 ? -5.795 10.283 -4.714 1.00 82.75 118 THR A O 1
ATOM 954 N N . GLN A 1 119 ? -5.775 12.178 -5.922 1.00 80.12 119 GLN A N 1
ATOM 955 C CA . GLN A 1 119 ? -4.579 11.816 -6.673 1.00 80.12 119 GLN A CA 1
ATOM 956 C C . GLN A 1 119 ? -3.348 11.939 -5.765 1.00 80.12 119 GLN A C 1
ATOM 958 O O . GLN A 1 119 ? -2.890 13.041 -5.459 1.00 80.12 119 GLN A O 1
ATOM 963 N N . VAL A 1 120 ? -2.817 10.803 -5.319 1.00 86.75 120 VAL A N 1
ATOM 964 C CA . VAL A 1 120 ? -1.611 10.744 -4.489 1.00 86.75 120 VAL A CA 1
ATOM 965 C C . VAL A 1 120 ? -0.378 10.475 -5.343 1.00 86.75 120 VAL A C 1
ATOM 967 O O . VAL A 1 120 ? -0.426 9.771 -6.354 1.00 86.75 120 VAL A O 1
ATOM 970 N N . LYS A 1 121 ? 0.759 11.043 -4.930 1.00 85.50 121 LYS A N 1
ATOM 971 C CA . LYS A 1 121 ? 2.049 10.687 -5.526 1.00 85.50 121 LYS A CA 1
ATOM 972 C C . LYS A 1 121 ? 2.435 9.264 -5.100 1.00 85.50 121 LYS A C 1
ATOM 974 O O . LYS A 1 121 ? 2.209 8.914 -3.941 1.00 85.50 121 LYS A O 1
ATOM 979 N N . PRO A 1 122 ? 3.042 8.460 -5.986 1.00 88.06 122 PRO A N 1
ATOM 980 C CA . PRO A 1 122 ? 3.459 7.105 -5.644 1.00 88.06 122 PRO A CA 1
ATOM 981 C C . PRO A 1 122 ? 4.491 7.091 -4.522 1.00 88.06 122 PRO A C 1
ATOM 983 O O . PRO A 1 122 ? 5.526 7.743 -4.626 1.00 88.06 122 PRO A O 1
ATOM 986 N N . LEU A 1 123 ? 4.220 6.323 -3.461 1.00 90.31 123 LEU A N 1
ATOM 987 C CA . LEU A 1 123 ? 5.114 6.208 -2.302 1.00 90.31 123 LEU A CA 1
ATOM 988 C C . LEU A 1 123 ? 6.485 5.653 -2.698 1.00 90.31 123 LEU A C 1
ATOM 990 O O . LEU A 1 123 ? 7.506 6.135 -2.211 1.00 90.31 123 LEU A O 1
ATOM 994 N N . THR A 1 124 ? 6.503 4.703 -3.631 1.00 91.19 124 THR A N 1
ATOM 995 C CA . THR A 1 124 ? 7.710 4.207 -4.292 1.00 91.19 124 THR A CA 1
ATOM 996 C C . THR A 1 124 ? 7.543 4.399 -5.794 1.00 91.19 124 THR A C 1
ATOM 998 O O . THR A 1 124 ? 6.633 3.844 -6.403 1.00 91.19 124 THR A O 1
ATOM 1001 N N . TRP A 1 125 ? 8.414 5.203 -6.394 1.00 91.38 125 TRP A N 1
ATOM 1002 C CA . TRP A 1 125 ? 8.448 5.452 -7.830 1.00 91.38 125 TRP A CA 1
ATOM 1003 C C . TRP A 1 125 ? 9.533 4.613 -8.480 1.00 91.38 125 TRP A C 1
ATOM 1005 O O . TRP A 1 125 ? 10.677 4.642 -8.026 1.00 91.38 125 TRP A O 1
ATOM 1015 N N . VAL A 1 126 ? 9.182 3.884 -9.534 1.00 91.19 126 VAL A N 1
ATOM 1016 C CA . VAL A 1 126 ? 10.104 2.997 -10.241 1.00 91.19 126 VAL A CA 1
ATOM 1017 C C . VAL A 1 126 ? 10.247 3.461 -11.683 1.00 91.19 126 VAL A C 1
ATOM 1019 O O . VAL A 1 126 ? 9.267 3.722 -12.370 1.00 91.19 126 VAL A O 1
ATOM 1022 N N . GLU A 1 127 ? 11.481 3.550 -12.154 1.00 87.62 127 GLU A N 1
ATOM 1023 C CA . GLU A 1 127 ? 11.811 3.855 -13.540 1.00 87.62 127 GLU A CA 1
ATOM 1024 C C . GLU A 1 127 ? 12.673 2.725 -14.082 1.00 87.62 127 GLU A C 1
ATOM 1026 O O . GLU A 1 127 ? 13.708 2.402 -13.501 1.00 87.62 127 GLU A O 1
ATOM 1031 N N . ALA A 1 128 ? 12.248 2.122 -15.188 1.00 85.31 128 ALA A N 1
ATOM 1032 C CA . ALA A 1 128 ? 13.006 1.091 -15.880 1.00 85.31 128 ALA A CA 1
ATOM 1033 C C . ALA A 1 128 ? 13.447 1.618 -17.246 1.00 85.31 128 ALA A C 1
ATOM 1035 O O . ALA A 1 128 ? 12.641 2.125 -18.025 1.00 85.31 128 ALA A O 1
ATOM 1036 N N . GLN A 1 129 ? 14.735 1.488 -17.532 1.00 84.75 129 GLN A N 1
ATOM 1037 C CA . GLN A 1 129 ? 15.340 1.793 -18.818 1.00 84.75 129 GLN A CA 1
ATOM 1038 C C . GLN A 1 129 ? 15.875 0.491 -19.399 1.00 84.75 129 GLN A C 1
ATOM 1040 O O . GLN A 1 129 ? 16.649 -0.214 -18.752 1.00 84.75 129 GLN A O 1
ATOM 1045 N N . VAL A 1 130 ? 15.428 0.158 -20.607 1.00 84.75 130 VAL A N 1
ATOM 1046 C CA . VAL A 1 130 ? 15.840 -1.054 -21.314 1.00 84.75 130 VAL A CA 1
ATOM 1047 C C . VAL A 1 130 ? 16.731 -0.649 -22.476 1.00 84.75 130 VAL A C 1
ATOM 1049 O O . VAL A 1 130 ? 16.281 0.006 -23.416 1.00 84.75 130 VAL A O 1
ATOM 1052 N N . GLU A 1 131 ? 17.988 -1.063 -22.423 1.00 83.56 131 GLU A N 1
ATOM 1053 C CA . GLU A 1 131 ? 18.976 -0.828 -23.464 1.00 83.56 131 GLU A CA 1
ATOM 1054 C C . GLU A 1 131 ? 19.277 -2.130 -24.206 1.00 83.56 131 GLU A C 1
ATOM 1056 O O . GLU A 1 131 ? 19.572 -3.182 -23.629 1.00 83.56 131 GLU A O 1
ATOM 1061 N N . LYS A 1 132 ? 19.195 -2.076 -25.537 1.00 78.50 132 LYS A N 1
ATOM 1062 C CA . LYS A 1 132 ? 19.563 -3.207 -26.385 1.00 78.50 132 LYS A CA 1
ATOM 1063 C C . LYS A 1 132 ? 21.067 -3.166 -26.626 1.00 78.50 132 LYS A C 1
ATOM 1065 O O . LYS A 1 132 ? 21.535 -2.415 -27.475 1.00 78.50 132 LYS A O 1
ATOM 1070 N N . HIS A 1 133 ? 21.804 -4.011 -25.916 1.00 76.81 133 HIS A N 1
ATOM 1071 C CA . HIS A 1 133 ? 23.250 -4.118 -26.088 1.00 76.81 133 HIS A CA 1
ATOM 1072 C C . HIS A 1 133 ? 23.620 -4.895 -27.365 1.00 76.81 133 HIS A C 1
ATOM 1074 O O . HIS A 1 133 ? 24.579 -4.554 -28.050 1.00 76.81 133 HIS A O 1
ATOM 1080 N N . SER A 1 134 ? 22.857 -5.938 -27.722 1.00 78.69 134 SER A N 1
ATOM 1081 C CA . SER A 1 134 ? 23.053 -6.694 -28.970 1.00 78.69 134 SER A CA 1
ATOM 1082 C C . SER A 1 134 ? 21.768 -7.401 -29.435 1.00 78.69 134 SER A C 1
ATOM 1084 O O . SER A 1 134 ? 20.686 -7.189 -28.885 1.00 78.69 134 SER A O 1
ATOM 1086 N N . ARG A 1 135 ? 21.846 -8.252 -30.472 1.00 74.31 135 ARG A N 1
ATOM 1087 C CA . ARG A 1 135 ? 20.706 -9.097 -30.892 1.00 74.31 135 ARG A CA 1
ATOM 1088 C C . ARG A 1 135 ? 20.260 -10.064 -29.791 1.00 74.31 135 ARG A C 1
ATOM 1090 O O . ARG A 1 135 ? 19.061 -10.298 -29.667 1.00 74.31 135 ARG A O 1
ATOM 1097 N N . SER A 1 136 ? 21.208 -10.530 -28.982 1.00 81.69 136 SER A N 1
ATOM 1098 C CA . SER A 1 136 ? 21.000 -11.556 -27.957 1.00 81.69 136 SER A CA 1
ATOM 1099 C C . SER A 1 136 ? 21.290 -11.066 -26.541 1.00 81.69 136 SER A C 1
ATOM 1101 O O . SER A 1 136 ? 21.407 -11.867 -25.626 1.00 81.69 136 SER A O 1
ATOM 1103 N N . CYS A 1 137 ? 21.447 -9.757 -26.344 1.00 82.00 137 CYS A N 1
ATOM 1104 C CA . CYS A 1 137 ? 21.756 -9.179 -25.044 1.00 82.00 137 CYS A CA 1
ATOM 1105 C C . CYS A 1 137 ? 20.892 -7.948 -24.799 1.00 82.00 137 CYS A C 1
ATOM 1107 O O . CYS A 1 137 ? 20.883 -7.009 -25.603 1.00 82.00 137 CYS A O 1
ATOM 1109 N N . VAL A 1 138 ? 20.206 -7.951 -23.663 1.00 84.25 138 VAL A N 1
ATOM 1110 C CA . VAL A 1 138 ? 19.411 -6.829 -23.171 1.00 84.25 138 VAL A CA 1
ATOM 1111 C C . VAL A 1 138 ? 19.942 -6.435 -21.807 1.00 84.25 138 VAL A C 1
ATOM 1113 O O . VAL A 1 138 ? 20.247 -7.286 -20.976 1.00 84.25 138 VAL A O 1
ATOM 1116 N N . GLU A 1 139 ? 20.069 -5.138 -21.595 1.00 87.62 139 GLU A N 1
ATOM 1117 C CA . GLU A 1 139 ? 20.436 -4.561 -20.317 1.00 87.62 139 GLU A CA 1
ATOM 1118 C C . GLU A 1 139 ? 19.245 -3.766 -19.786 1.00 87.62 139 GLU A C 1
ATOM 1120 O O . GLU A 1 139 ? 18.650 -2.960 -20.496 1.00 87.62 139 GLU A O 1
ATOM 1125 N N . ILE A 1 140 ? 18.851 -4.045 -18.551 1.00 88.12 140 ILE A N 1
ATOM 1126 C CA . ILE A 1 140 ? 17.723 -3.414 -17.877 1.00 88.12 140 ILE A CA 1
ATOM 1127 C C . ILE A 1 140 ? 18.276 -2.690 -16.658 1.00 88.12 140 ILE A C 1
ATOM 1129 O O . ILE A 1 140 ? 18.796 -3.308 -15.728 1.00 88.12 140 ILE A O 1
ATOM 1133 N N . MET A 1 141 ? 18.151 -1.369 -16.653 1.00 87.44 141 MET A N 1
ATOM 1134 C CA . MET A 1 141 ? 18.463 -0.527 -15.509 1.00 87.44 141 MET A CA 1
ATOM 1135 C C . MET A 1 141 ? 17.164 -0.088 -14.845 1.00 87.44 141 MET A C 1
ATOM 1137 O O . MET A 1 141 ? 16.350 0.599 -15.452 1.00 87.44 141 MET A O 1
ATOM 1141 N N . VAL A 1 142 ? 16.982 -0.456 -13.583 1.00 91.31 142 VAL A N 1
ATOM 1142 C CA . VAL A 1 142 ? 15.817 -0.091 -12.779 1.00 91.31 142 VAL A CA 1
ATOM 1143 C C . VAL A 1 142 ? 16.259 0.829 -11.651 1.00 91.31 142 VAL A C 1
ATOM 1145 O O . VAL A 1 142 ? 17.219 0.549 -10.938 1.00 91.31 142 VAL A O 1
ATOM 1148 N N . LYS A 1 143 ? 15.564 1.948 -11.477 1.00 91.44 143 LYS A N 1
ATOM 1149 C CA . LYS A 1 143 ? 15.761 2.898 -10.382 1.00 91.44 143 LYS A CA 1
ATOM 1150 C C . LYS A 1 143 ? 14.477 2.975 -9.578 1.00 91.44 143 LYS A C 1
ATOM 1152 O O . LYS A 1 143 ? 13.423 3.255 -10.134 1.00 91.44 143 LYS A O 1
ATOM 1157 N N . ALA A 1 144 ? 14.568 2.751 -8.276 1.00 93.00 144 ALA A N 1
ATOM 1158 C CA . ALA A 1 144 ? 13.469 2.929 -7.341 1.00 93.00 144 ALA A CA 1
ATOM 1159 C C . ALA A 1 144 ? 13.757 4.127 -6.433 1.00 93.00 144 ALA A C 1
ATOM 1161 O O . ALA A 1 144 ? 14.861 4.271 -5.907 1.00 93.00 144 ALA A O 1
ATOM 1162 N N . ARG A 1 145 ? 12.765 4.992 -6.232 1.00 92.12 145 ARG A N 1
ATOM 1163 C CA . ARG A 1 145 ? 12.830 6.162 -5.352 1.00 92.12 145 ARG A CA 1
ATOM 1164 C C . ARG A 1 145 ? 11.677 6.121 -4.362 1.00 92.12 145 ARG A C 1
ATOM 1166 O O . ARG A 1 145 ? 10.521 6.139 -4.777 1.00 92.12 145 ARG A O 1
ATOM 1173 N N . SER A 1 146 ? 11.980 6.151 -3.070 1.00 93.00 146 SER A N 1
ATOM 1174 C CA . SER A 1 146 ? 10.976 6.383 -2.036 1.00 93.00 146 SER A CA 1
ATOM 1175 C C . SER A 1 146 ? 10.623 7.875 -1.999 1.00 93.00 146 SER A C 1
ATOM 1177 O O . SER A 1 146 ? 11.476 8.738 -1.792 1.00 93.00 146 SER A O 1
ATOM 1179 N N . GLN A 1 147 ? 9.358 8.207 -2.258 1.00 89.56 147 GLN A N 1
ATOM 1180 C CA . GLN A 1 147 ? 8.863 9.589 -2.319 1.00 89.56 147 GLN A CA 1
ATOM 1181 C C . GLN A 1 147 ? 8.212 10.063 -1.011 1.00 89.56 147 GLN A C 1
ATOM 1183 O O . GLN A 1 147 ? 7.813 11.224 -0.905 1.00 89.56 147 GLN A O 1
ATOM 1188 N N . PHE A 1 148 ? 8.111 9.198 -0.001 1.00 89.62 148 PHE A N 1
ATOM 1189 C CA . PHE A 1 148 ? 7.670 9.592 1.335 1.00 89.62 148 PHE A CA 1
ATOM 1190 C C . PHE A 1 148 ? 8.812 10.226 2.136 1.00 89.62 148 PHE A C 1
ATOM 1192 O O . PHE A 1 148 ? 9.993 9.951 1.917 1.00 89.62 148 PHE A O 1
ATOM 1199 N N . LYS A 1 149 ? 8.451 11.109 3.071 1.00 85.06 149 LYS A N 1
ATOM 1200 C CA . LYS A 1 149 ? 9.421 11.807 3.922 1.00 85.06 149 LYS A CA 1
ATOM 1201 C C . LYS A 1 149 ? 10.097 10.814 4.858 1.00 85.06 149 LYS A C 1
ATOM 1203 O O . LYS A 1 149 ? 9.406 10.090 5.560 1.00 85.06 149 LYS A O 1
ATOM 1208 N N . GLU A 1 150 ? 11.425 10.849 4.930 1.00 84.81 150 GLU A N 1
ATOM 1209 C CA . GLU A 1 150 ? 12.176 10.082 5.933 1.00 84.81 150 GLU A CA 1
ATOM 1210 C C . GLU A 1 150 ? 11.795 10.513 7.347 1.00 84.81 150 GLU A C 1
ATOM 1212 O O . GLU A 1 150 ? 11.593 9.668 8.205 1.00 84.81 150 GLU A O 1
ATOM 1217 N N . ARG A 1 151 ? 11.653 11.826 7.568 1.00 85.31 151 ARG A N 1
ATOM 1218 C CA . ARG A 1 151 ? 11.390 12.437 8.872 1.00 85.31 151 ARG A CA 1
ATOM 1219 C C . ARG A 1 151 ? 10.085 13.226 8.848 1.00 85.31 151 ARG A C 1
ATOM 1221 O O . ARG A 1 151 ? 9.923 14.142 8.036 1.00 85.31 151 ARG A O 1
ATOM 1228 N N . ARG A 1 152 ? 9.178 12.921 9.773 1.00 81.75 152 ARG A N 1
ATOM 1229 C CA . ARG A 1 152 ? 7.939 13.670 10.006 1.00 81.75 152 ARG A CA 1
ATOM 1230 C C . ARG A 1 152 ? 7.925 14.205 11.430 1.00 81.75 152 ARG A C 1
ATOM 1232 O O . ARG A 1 152 ? 8.200 13.473 12.372 1.00 81.75 152 ARG A O 1
ATOM 1239 N N . TRP A 1 153 ? 7.595 15.481 11.564 1.00 81.25 153 TRP A N 1
ATOM 1240 C CA . TRP A 1 153 ? 7.367 16.121 12.851 1.00 81.25 153 TRP A CA 1
ATOM 1241 C C . TRP A 1 153 ? 5.872 16.091 13.140 1.00 81.25 153 TRP A C 1
ATOM 1243 O O . TRP A 1 153 ? 5.086 16.561 12.316 1.00 81.25 153 TRP A O 1
ATOM 1253 N N . LEU A 1 154 ? 5.490 15.516 14.272 1.00 78.62 154 LEU A N 1
ATOM 1254 C CA . LEU A 1 154 ? 4.149 15.634 14.824 1.00 78.62 154 LEU A CA 1
ATOM 1255 C C . LEU A 1 154 ? 4.223 16.547 16.038 1.00 78.62 154 LEU A C 1
ATOM 1257 O O . LEU A 1 154 ? 4.916 16.234 17.003 1.00 78.62 154 LEU A O 1
ATOM 1261 N N . SER A 1 155 ? 3.531 17.679 15.963 1.00 76.75 155 SER A N 1
ATOM 1262 C CA . SER A 1 155 ? 3.246 18.505 17.130 1.00 76.75 155 SER A CA 1
ATOM 1263 C C . SER A 1 155 ? 2.004 17.945 17.812 1.00 76.75 155 SER A C 1
ATOM 1265 O O . SER A 1 155 ? 0.920 17.970 17.225 1.00 76.75 155 SER A O 1
ATOM 1267 N N . THR A 1 156 ? 2.160 17.443 19.027 1.00 72.94 156 THR A N 1
ATOM 1268 C CA . THR A 1 156 ? 1.064 17.386 19.991 1.00 72.94 156 THR A CA 1
ATOM 1269 C C . THR A 1 156 ? 1.096 18.662 20.831 1.00 72.94 156 THR A C 1
ATOM 1271 O O . THR A 1 156 ? 2.078 19.405 20.823 1.00 72.94 156 THR A O 1
ATOM 1274 N N . ASP A 1 157 ? -0.005 18.941 21.513 1.00 78.75 157 ASP A N 1
ATOM 1275 C CA . ASP A 1 157 ? -0.154 20.035 22.479 1.00 78.75 157 ASP A CA 1
ATOM 1276 C C . ASP A 1 157 ? 0.982 20.103 23.515 1.00 78.75 157 ASP A C 1
ATOM 1278 O O . ASP A 1 157 ? 1.412 21.196 23.876 1.00 78.75 157 ASP A O 1
ATOM 1282 N N . GLU A 1 158 ? 1.519 18.954 23.929 1.00 80.81 158 GLU A N 1
ATOM 1283 C CA . GLU A 1 158 ? 2.550 18.879 24.972 1.00 80.81 158 GLU A CA 1
ATOM 1284 C C . GLU A 1 158 ? 3.942 18.442 24.483 1.00 80.81 158 GLU A C 1
ATOM 1286 O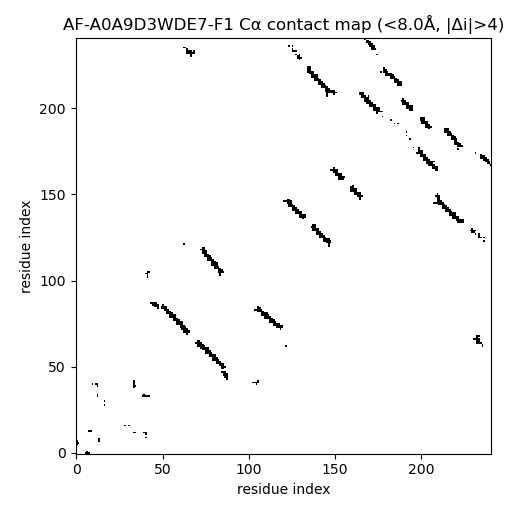 O . GLU A 1 158 ? 4.880 18.374 25.281 1.00 80.81 158 GLU A O 1
ATOM 1291 N N . SER A 1 159 ? 4.130 18.101 23.200 1.00 75.62 159 SER A N 1
ATOM 1292 C CA . SER A 1 159 ? 5.406 17.551 22.708 1.00 75.62 159 SER A CA 1
ATOM 1293 C C . SER A 1 159 ? 5.582 17.602 21.190 1.00 75.62 159 SER A C 1
ATOM 1295 O O . SER A 1 159 ? 4.636 17.559 20.410 1.00 75.62 159 SER A O 1
ATOM 1297 N N . ILE A 1 160 ? 6.843 17.620 20.751 1.00 80.88 160 ILE A N 1
ATOM 1298 C CA . ILE A 1 160 ? 7.208 17.375 19.353 1.00 80.88 160 ILE A CA 1
ATOM 1299 C C . ILE A 1 160 ? 7.756 15.953 19.243 1.00 80.88 160 ILE A C 1
ATOM 1301 O O . ILE A 1 160 ? 8.813 15.640 19.789 1.00 80.88 160 ILE A O 1
ATOM 1305 N N . ILE A 1 161 ? 7.063 15.105 18.488 1.00 80.69 161 ILE A N 1
ATOM 1306 C CA . ILE A 1 161 ? 7.486 13.736 18.192 1.00 80.69 161 ILE A CA 1
ATOM 1307 C C . ILE A 1 161 ? 8.098 13.703 16.791 1.00 80.69 161 ILE A C 1
ATOM 1309 O O . ILE A 1 161 ? 7.504 14.159 15.810 1.00 80.69 161 ILE A O 1
ATOM 1313 N N . VAL A 1 162 ? 9.303 13.142 16.692 1.00 79.56 162 VAL A N 1
ATOM 1314 C CA . VAL A 1 162 ? 9.957 12.853 15.413 1.00 79.56 162 VAL A CA 1
ATOM 1315 C C . VAL A 1 162 ? 9.656 11.414 15.032 1.00 79.56 162 VAL A C 1
ATOM 1317 O O . VAL A 1 162 ? 10.086 10.495 15.723 1.00 79.56 162 VAL A O 1
ATOM 1320 N N . LEU A 1 163 ? 8.968 11.212 13.912 1.00 81.56 163 LEU A N 1
ATOM 1321 C CA . LEU A 1 163 ? 8.764 9.890 13.331 1.00 81.56 163 LEU A CA 1
ATOM 1322 C C . LEU A 1 163 ? 9.656 9.692 12.115 1.00 81.56 163 LEU A C 1
ATOM 1324 O O . LEU A 1 163 ? 9.782 10.585 11.270 1.00 81.56 163 LEU A O 1
ATOM 1328 N N . TYR A 1 164 ? 10.221 8.493 12.015 1.00 84.69 164 TYR A N 1
ATOM 1329 C CA . TYR A 1 164 ? 10.958 8.048 10.843 1.00 84.69 164 TYR A CA 1
ATOM 1330 C C . TYR A 1 164 ? 10.087 7.103 10.022 1.00 84.69 164 TYR A C 1
ATOM 1332 O O . TYR A 1 164 ? 9.542 6.144 10.560 1.00 84.69 164 TYR A O 1
ATOM 1340 N N . SER A 1 165 ? 9.934 7.374 8.727 1.00 89.19 165 SER A N 1
ATOM 1341 C CA . SER A 1 165 ? 9.185 6.500 7.819 1.00 89.19 165 SER A CA 1
ATOM 1342 C C . SER A 1 165 ? 10.150 5.671 6.985 1.00 89.19 165 SER A C 1
ATOM 1344 O O . SER A 1 165 ? 11.067 6.203 6.354 1.00 89.19 165 SER A O 1
ATOM 1346 N N . THR A 1 166 ? 9.930 4.361 6.979 1.00 91.44 166 THR A N 1
ATOM 1347 C CA . THR A 1 166 ? 10.688 3.387 6.192 1.00 91.44 166 THR A CA 1
ATOM 1348 C C . THR A 1 166 ? 9.713 2.372 5.622 1.00 91.44 166 THR A C 1
ATOM 1350 O O . THR A 1 166 ? 8.884 1.848 6.360 1.00 91.44 166 THR A O 1
ATOM 1353 N N . ALA A 1 167 ? 9.804 2.103 4.321 1.00 92.62 167 ALA A N 1
ATOM 1354 C CA . ALA A 1 167 ? 9.051 1.022 3.705 1.00 92.62 167 ALA A CA 1
ATOM 1355 C C . ALA A 1 167 ? 9.792 -0.293 3.954 1.00 92.62 167 ALA A C 1
ATOM 1357 O O . ALA A 1 167 ? 11.000 -0.386 3.730 1.00 92.62 167 ALA A O 1
ATOM 1358 N N . THR A 1 168 ? 9.083 -1.303 4.435 1.00 93.44 168 THR A N 1
ATOM 1359 C CA . THR A 1 168 ? 9.646 -2.623 4.727 1.00 93.44 168 THR A CA 1
ATOM 1360 C C . THR A 1 168 ? 9.211 -3.634 3.686 1.00 93.44 168 THR A C 1
ATOM 1362 O O . THR A 1 168 ? 8.112 -3.517 3.158 1.00 93.44 168 THR A O 1
ATOM 1365 N N . ASN A 1 169 ? 10.054 -4.635 3.425 1.00 92.94 169 ASN A N 1
ATOM 1366 C CA . ASN A 1 169 ? 9.750 -5.756 2.526 1.00 92.94 169 ASN A CA 1
ATOM 1367 C C . ASN A 1 169 ? 9.209 -5.316 1.156 1.00 92.94 169 ASN A C 1
ATOM 1369 O O . ASN A 1 169 ? 8.265 -5.890 0.628 1.00 92.94 169 ASN A O 1
ATOM 1373 N N . VAL A 1 170 ? 9.824 -4.285 0.575 1.00 92.31 170 VAL A N 1
ATOM 1374 C CA . VAL A 1 170 ? 9.454 -3.801 -0.753 1.00 92.31 170 VAL A CA 1
ATOM 1375 C C . VAL A 1 170 ? 9.894 -4.830 -1.788 1.00 92.31 170 VAL A C 1
ATOM 1377 O O . VAL A 1 170 ? 11.079 -5.165 -1.866 1.00 92.31 170 VAL A O 1
ATOM 1380 N N . GLU A 1 171 ? 8.953 -5.287 -2.607 1.00 92.38 171 GLU A N 1
ATOM 1381 C CA . GLU A 1 171 ? 9.215 -6.181 -3.731 1.00 92.38 171 GLU A CA 1
ATOM 1382 C C . GLU A 1 171 ? 8.861 -5.478 -5.046 1.00 92.38 171 GLU A C 1
ATOM 1384 O O . GLU A 1 171 ? 7.744 -5.009 -5.256 1.00 92.38 171 GLU A O 1
ATOM 1389 N N . ILE A 1 172 ? 9.842 -5.367 -5.941 1.00 90.88 172 ILE A N 1
ATOM 1390 C CA . ILE A 1 172 ? 9.677 -4.781 -7.272 1.00 90.88 172 ILE A CA 1
ATOM 1391 C C . ILE A 1 172 ? 9.866 -5.901 -8.282 1.00 90.88 172 ILE A C 1
ATOM 1393 O O . ILE A 1 172 ? 10.979 -6.382 -8.499 1.00 90.88 172 ILE A O 1
ATOM 1397 N N . MET A 1 173 ? 8.771 -6.312 -8.906 1.00 91.12 173 MET A N 1
ATOM 1398 C CA . MET A 1 173 ? 8.813 -7.219 -10.044 1.00 91.12 173 MET A CA 1
ATOM 1399 C C . MET A 1 173 ? 9.252 -6.436 -11.285 1.00 91.12 173 MET A C 1
ATOM 1401 O O . MET A 1 173 ? 8.873 -5.281 -11.452 1.00 91.12 173 MET A O 1
ATOM 1405 N N . VAL A 1 174 ? 10.071 -7.036 -12.144 1.00 89.50 174 VAL A N 1
ATOM 1406 C CA . VAL A 1 174 ? 10.540 -6.458 -13.409 1.00 89.50 174 VAL A CA 1
ATOM 1407 C C . VAL A 1 174 ? 10.424 -7.538 -14.484 1.00 89.50 174 VAL A C 1
ATOM 1409 O O . VAL A 1 174 ? 11.235 -8.461 -14.478 1.00 89.50 174 VAL A O 1
ATOM 1412 N N . PRO A 1 175 ? 9.437 -7.468 -15.391 1.00 88.94 175 PRO A N 1
ATOM 1413 C CA . PRO A 1 175 ? 9.245 -8.436 -16.449 1.00 88.94 175 PRO A CA 1
ATOM 1414 C C . PRO A 1 175 ? 10.459 -8.435 -17.362 1.00 88.94 175 PRO A C 1
ATOM 1416 O O . PRO A 1 175 ? 11.002 -7.383 -17.715 1.00 88.94 175 PRO A O 1
ATOM 1419 N N . VAL A 1 176 ? 10.864 -9.628 -17.750 1.00 86.25 176 VAL A N 1
ATOM 1420 C CA . VAL A 1 176 ? 11.943 -9.874 -18.691 1.00 86.25 176 VAL A CA 1
ATOM 1421 C C . VAL A 1 176 ? 11.388 -10.628 -19.900 1.00 86.25 176 VAL A C 1
ATOM 1423 O O . VAL A 1 176 ? 10.257 -11.111 -19.870 1.00 86.25 176 VAL A O 1
ATOM 1426 N N . PRO A 1 177 ? 12.133 -10.698 -21.012 1.00 83.50 177 PRO A N 1
ATOM 1427 C CA . PRO A 1 177 ? 11.747 -11.563 -22.118 1.00 83.50 177 PRO A CA 1
ATOM 1428 C C . PRO A 1 177 ? 11.574 -13.017 -21.653 1.00 83.50 177 PRO A C 1
ATOM 1430 O O . PRO A 1 177 ? 12.376 -13.505 -20.862 1.00 83.50 177 PRO A O 1
ATOM 1433 N N . VAL A 1 178 ? 10.563 -13.709 -22.181 1.00 83.12 178 VAL A N 1
ATOM 1434 C CA . VAL A 1 178 ? 10.256 -15.120 -21.849 1.00 83.12 178 VAL A CA 1
ATOM 1435 C C . VAL A 1 178 ? 11.397 -16.080 -22.200 1.00 83.12 178 VAL A C 1
ATOM 1437 O O . VAL A 1 178 ? 11.534 -17.166 -21.654 1.00 83.12 178 VAL A O 1
ATOM 1440 N N . ASP A 1 179 ? 12.239 -15.672 -23.144 1.00 83.06 179 ASP A N 1
ATOM 1441 C CA . ASP A 1 179 ? 13.422 -16.389 -23.600 1.00 83.06 179 ASP A CA 1
ATOM 1442 C C . ASP A 1 179 ? 14.710 -15.853 -22.959 1.00 83.06 179 ASP A C 1
ATOM 1444 O O . ASP A 1 179 ? 15.807 -16.130 -23.449 1.00 83.06 179 ASP A O 1
ATOM 1448 N N . ALA A 1 180 ? 14.598 -15.033 -21.911 1.00 83.50 180 ALA A N 1
ATOM 1449 C CA . ALA A 1 180 ? 15.754 -14.524 -21.202 1.00 83.50 180 ALA A CA 1
ATOM 1450 C C . ALA A 1 180 ? 16.395 -15.628 -20.356 1.00 83.50 180 ALA A C 1
ATOM 1452 O O . ALA A 1 180 ? 15.726 -16.364 -19.639 1.00 83.50 180 ALA A O 1
ATOM 1453 N N . SER A 1 181 ? 17.719 -15.716 -20.394 1.00 83.81 181 SER A N 1
ATOM 1454 C CA . SER A 1 181 ? 18.494 -16.633 -19.568 1.00 83.81 181 SER A CA 1
ATOM 1455 C C . SER A 1 181 ? 19.739 -15.948 -19.016 1.00 83.81 181 SER A C 1
ATOM 1457 O O . SER A 1 181 ? 20.179 -14.900 -19.499 1.00 83.81 181 SER A O 1
ATOM 1459 N N . SER A 1 182 ? 20.342 -16.575 -18.004 1.00 80.94 182 SER A N 1
ATOM 1460 C CA 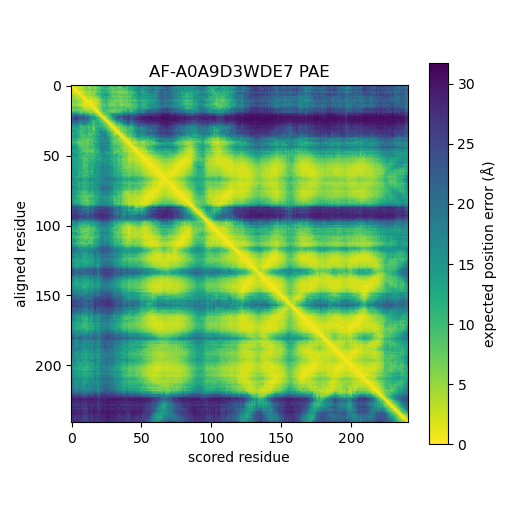. SER A 1 182 ? 21.651 -16.179 -17.465 1.00 80.94 182 SER A CA 1
ATOM 1461 C C . SER A 1 182 ? 21.725 -14.704 -17.009 1.00 80.94 182 SER A C 1
ATOM 1463 O O . SER A 1 182 ? 22.579 -13.958 -17.495 1.00 80.94 182 SER A O 1
ATOM 1465 N N . PRO A 1 183 ? 20.854 -14.258 -16.081 1.00 85.06 183 PRO A N 1
ATOM 1466 C CA . PRO A 1 183 ? 20.880 -12.894 -15.560 1.00 85.06 183 PRO A CA 1
ATOM 1467 C C . PRO A 1 183 ? 22.187 -12.611 -14.813 1.00 85.06 183 PRO A C 1
ATOM 1469 O O . PRO A 1 183 ? 22.476 -13.216 -13.783 1.00 85.06 183 PRO A O 1
ATOM 1472 N N . ASN A 1 184 ? 22.956 -11.635 -15.285 1.00 87.56 184 ASN A N 1
ATOM 1473 C CA . ASN A 1 184 ? 24.000 -11.000 -14.490 1.00 87.56 184 ASN A CA 1
ATOM 1474 C C . ASN A 1 184 ? 23.391 -9.779 -13.805 1.00 87.56 184 ASN A C 1
ATOM 1476 O O . ASN A 1 184 ? 22.913 -8.875 -14.488 1.00 87.56 184 ASN A O 1
ATOM 1480 N N . VAL A 1 185 ? 23.364 -9.759 -12.474 1.00 88.69 185 VAL A N 1
ATOM 1481 C CA . VAL A 1 185 ? 22.654 -8.719 -11.727 1.00 88.69 185 VAL A CA 1
ATOM 1482 C C . VAL A 1 185 ? 23.578 -8.002 -10.758 1.00 88.69 185 VAL A C 1
ATOM 1484 O O . VAL A 1 185 ? 24.397 -8.619 -10.078 1.00 88.69 185 VAL A O 1
ATOM 1487 N N . ARG A 1 186 ? 23.416 -6.683 -10.675 1.00 89.75 186 ARG A N 1
ATOM 1488 C CA . ARG A 1 186 ? 24.079 -5.807 -9.710 1.00 89.75 186 ARG A CA 1
ATOM 1489 C C . ARG A 1 186 ? 23.044 -4.882 -9.084 1.00 89.75 186 ARG A C 1
ATOM 1491 O O . ARG A 1 186 ? 22.284 -4.228 -9.793 1.00 89.75 186 ARG A O 1
ATOM 1498 N N . THR A 1 187 ? 23.022 -4.797 -7.760 1.00 90.44 187 THR A N 1
ATOM 1499 C CA . THR A 1 187 ? 22.098 -3.939 -7.007 1.00 90.44 187 THR A CA 1
ATOM 1500 C C . THR A 1 187 ? 22.863 -3.062 -6.027 1.00 90.44 187 THR A C 1
ATOM 1502 O O . THR A 1 187 ? 23.886 -3.469 -5.483 1.00 90.44 187 THR A O 1
ATOM 1505 N N . SER A 1 188 ? 22.369 -1.847 -5.790 1.00 91.88 188 SER A N 1
ATOM 1506 C CA . SER A 1 188 ? 22.886 -0.972 -4.724 1.00 91.88 188 SER A CA 1
ATOM 1507 C C . SER A 1 188 ? 22.219 -1.223 -3.369 1.00 91.88 188 SER A C 1
ATOM 1509 O O . SER A 1 188 ? 22.801 -0.910 -2.334 1.00 91.88 188 SER A O 1
ATOM 1511 N N . MET A 1 189 ? 21.007 -1.785 -3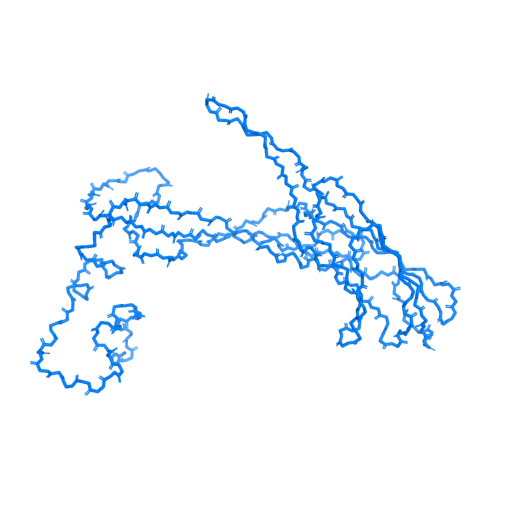.357 1.00 90.81 189 MET A N 1
ATOM 1512 C CA . MET A 1 189 ? 20.277 -2.155 -2.145 1.00 90.81 189 MET A CA 1
ATOM 1513 C C . MET A 1 189 ? 19.464 -3.423 -2.387 1.00 90.81 189 MET A C 1
ATOM 1515 O O . MET A 1 189 ? 18.914 -3.615 -3.472 1.00 90.81 189 MET A O 1
ATOM 1519 N N . GLY A 1 190 ? 19.363 -4.273 -1.366 1.00 91.81 190 GLY A N 1
ATOM 1520 C CA . GLY A 1 190 ? 18.624 -5.526 -1.472 1.00 91.81 190 GLY A CA 1
ATOM 1521 C C . GLY A 1 190 ? 19.271 -6.514 -2.444 1.00 91.81 190 GLY A C 1
ATOM 1522 O O . GLY A 1 190 ? 20.441 -6.385 -2.806 1.00 91.81 190 GLY A O 1
ATOM 1523 N N . PHE A 1 191 ? 18.496 -7.503 -2.869 1.00 92.75 191 PHE A N 1
ATOM 1524 C CA . PHE A 1 191 ? 18.940 -8.534 -3.804 1.00 92.75 191 PHE A CA 1
ATOM 1525 C C . PHE A 1 191 ? 17.884 -8.767 -4.879 1.00 92.75 191 PHE A C 1
ATOM 1527 O O . PHE A 1 191 ? 16.706 -8.471 -4.679 1.00 92.75 191 PHE A O 1
ATOM 1534 N N . ILE A 1 192 ? 18.311 -9.297 -6.021 1.00 92.75 192 ILE A N 1
ATOM 1535 C CA . ILE A 1 192 ? 17.416 -9.691 -7.106 1.00 92.75 192 ILE A CA 1
ATOM 1536 C C . ILE A 1 192 ? 17.437 -11.205 -7.243 1.00 92.75 192 ILE A C 1
ATOM 1538 O O . ILE A 1 192 ? 18.506 -11.810 -7.292 1.00 92.75 192 ILE A O 1
ATOM 1542 N N . ALA A 1 193 ? 16.250 -11.791 -7.335 1.00 90.81 193 ALA A N 1
ATOM 1543 C CA . ALA A 1 193 ? 16.047 -13.178 -7.716 1.00 90.81 193 ALA A CA 1
ATOM 1544 C C . ALA A 1 193 ? 15.428 -13.236 -9.116 1.00 90.81 193 ALA A C 1
ATOM 1546 O O . ALA A 1 193 ? 14.563 -12.427 -9.445 1.00 90.81 193 ALA A O 1
ATOM 1547 N N . TYR A 1 194 ? 15.864 -14.183 -9.940 1.00 90.19 194 TYR A N 1
ATOM 1548 C CA . TYR A 1 194 ? 15.193 -14.476 -11.202 1.00 90.19 194 TYR A CA 1
ATOM 1549 C C . TYR A 1 194 ? 14.089 -15.503 -10.961 1.00 90.19 194 TYR A C 1
ATOM 1551 O O . TYR A 1 194 ? 14.359 -16.561 -10.396 1.00 90.19 194 TYR A O 1
ATOM 1559 N N . ALA A 1 195 ? 12.870 -15.151 -11.362 1.00 89.38 195 ALA A N 1
ATOM 1560 C CA . ALA A 1 195 ? 11.656 -15.947 -11.248 1.00 89.38 195 ALA A CA 1
ATOM 1561 C C . ALA A 1 195 ? 11.186 -16.326 -12.667 1.00 89.38 195 ALA A C 1
ATOM 1563 O O . ALA A 1 195 ? 10.346 -15.618 -13.238 1.00 89.38 195 ALA A O 1
ATOM 1564 N N . PRO A 1 196 ? 11.766 -17.377 -13.284 1.00 86.31 196 PRO A N 1
ATOM 1565 C CA . PRO A 1 196 ? 11.400 -17.811 -14.635 1.00 86.31 196 PRO A CA 1
ATOM 1566 C C . PRO A 1 196 ? 9.922 -18.198 -14.752 1.00 86.31 196 PRO A C 1
ATOM 1568 O O . PRO A 1 196 ? 9.329 -18.019 -15.804 1.00 86.31 196 PRO A O 1
ATOM 1571 N N . GLU A 1 197 ? 9.300 -18.667 -13.672 1.00 89.06 197 GLU A N 1
ATOM 1572 C CA . GLU A 1 197 ? 7.876 -19.006 -13.621 1.00 89.06 197 GLU A CA 1
ATOM 1573 C C . GLU A 1 197 ? 6.943 -17.806 -13.848 1.00 89.06 197 GLU A C 1
ATOM 1575 O O . GLU A 1 197 ? 5.788 -17.995 -14.219 1.00 89.06 197 GLU A O 1
ATOM 1580 N N . ASN A 1 198 ? 7.446 -16.586 -13.638 1.00 87.06 198 ASN A N 1
ATOM 1581 C CA . ASN A 1 198 ? 6.714 -15.333 -13.826 1.00 87.06 198 ASN A CA 1
ATOM 1582 C C . ASN A 1 198 ? 7.305 -14.475 -14.957 1.00 87.06 198 ASN A C 1
ATOM 1584 O O . ASN A 1 198 ? 6.928 -13.310 -15.085 1.00 87.06 198 ASN A O 1
ATOM 1588 N N . ASP A 1 199 ? 8.278 -15.003 -15.712 1.00 88.00 199 ASP A N 1
ATOM 1589 C CA . ASP A 1 199 ? 9.060 -14.254 -16.699 1.00 88.00 199 ASP A CA 1
ATOM 1590 C C . ASP A 1 199 ? 9.582 -12.915 -16.139 1.00 88.00 199 ASP A C 1
ATOM 1592 O O . ASP A 1 199 ? 9.502 -11.869 -16.787 1.00 88.00 199 ASP A O 1
ATOM 1596 N N . ALA A 1 200 ? 10.087 -12.909 -14.895 1.00 88.44 200 ALA A N 1
ATOM 1597 C CA . ALA A 1 200 ? 10.424 -11.672 -14.191 1.00 88.44 200 ALA A CA 1
ATOM 1598 C C . ALA A 1 200 ? 11.664 -11.763 -13.287 1.00 88.44 200 ALA A C 1
ATOM 1600 O O . ALA A 1 200 ? 12.055 -12.815 -12.786 1.00 88.44 200 ALA A O 1
ATOM 1601 N N . LEU A 1 201 ? 12.275 -10.607 -13.032 1.00 90.50 201 LEU A N 1
ATOM 1602 C CA . LEU A 1 201 ? 13.232 -10.383 -11.953 1.00 90.50 201 LEU A CA 1
ATOM 1603 C C . LEU A 1 201 ? 12.492 -9.798 -10.747 1.00 90.50 201 LEU A C 1
ATOM 1605 O O . LEU A 1 201 ? 11.800 -8.791 -10.866 1.00 90.50 201 LEU A O 1
ATOM 1609 N N . LEU A 1 202 ? 12.664 -10.405 -9.578 1.00 92.19 202 LEU A N 1
ATOM 1610 C CA . LEU A 1 202 ? 12.110 -9.943 -8.311 1.00 92.19 202 LEU A CA 1
ATOM 1611 C C . LEU A 1 202 ? 13.196 -9.220 -7.521 1.00 92.19 202 LEU A C 1
ATOM 1613 O O . LEU A 1 202 ? 14.112 -9.850 -6.991 1.00 92.19 202 LEU A O 1
ATOM 1617 N N . TRP A 1 203 ? 13.099 -7.898 -7.430 1.00 93.81 203 TRP A N 1
ATOM 1618 C CA . TRP A 1 203 ? 13.990 -7.082 -6.618 1.00 93.81 203 TRP A CA 1
ATOM 1619 C C . TRP A 1 203 ? 13.408 -6.878 -5.221 1.00 93.81 203 TRP A C 1
ATOM 1621 O O . TRP A 1 203 ? 12.402 -6.193 -5.054 1.00 93.81 203 TRP A O 1
ATOM 1631 N N . LYS A 1 204 ? 14.054 -7.470 -4.212 1.00 93.38 204 LYS A N 1
ATOM 1632 C CA . LYS A 1 204 ? 13.599 -7.451 -2.818 1.00 93.38 204 LYS A CA 1
ATOM 1633 C C . LYS A 1 204 ? 14.460 -6.522 -1.967 1.00 93.38 204 LYS A C 1
ATOM 1635 O O . LYS A 1 204 ? 15.671 -6.726 -1.836 1.00 93.38 204 LYS A O 1
ATOM 1640 N N . ILE A 1 205 ? 13.829 -5.531 -1.337 1.00 94.25 205 ILE A N 1
ATOM 1641 C CA . ILE A 1 205 ? 14.447 -4.553 -0.435 1.00 94.25 205 ILE A CA 1
ATOM 1642 C C . ILE A 1 205 ? 13.786 -4.663 0.944 1.00 94.25 205 ILE A C 1
ATOM 1644 O O . ILE A 1 205 ? 12.632 -4.292 1.132 1.00 94.25 205 ILE A O 1
ATOM 1648 N N . ARG A 1 206 ? 14.532 -5.145 1.945 1.00 92.75 206 ARG A N 1
ATOM 1649 C CA . ARG A 1 206 ? 13.993 -5.361 3.304 1.00 92.75 206 ARG A CA 1
ATOM 1650 C C . ARG A 1 206 ? 13.607 -4.069 4.021 1.00 92.75 206 ARG A C 1
ATOM 1652 O O . ARG A 1 206 ? 12.637 -4.052 4.765 1.00 92.75 206 ARG A O 1
ATOM 1659 N N . SER A 1 207 ? 14.389 -3.014 3.823 1.00 93.00 207 SER A N 1
ATOM 1660 C CA . SER A 1 207 ? 14.216 -1.725 4.484 1.00 93.00 207 SER A CA 1
ATOM 1661 C C . SER A 1 207 ? 14.607 -0.628 3.507 1.00 93.00 207 SER A C 1
ATOM 1663 O O . SER A 1 207 ? 15.760 -0.562 3.078 1.00 93.00 207 SER A O 1
ATOM 1665 N N . PHE A 1 208 ? 13.634 0.192 3.119 1.00 93.88 208 PHE A N 1
ATOM 1666 C CA . PHE A 1 208 ? 13.791 1.278 2.167 1.00 93.88 208 PHE A CA 1
ATOM 1667 C C . PHE A 1 208 ? 13.397 2.608 2.829 1.00 93.88 208 PHE A C 1
ATOM 1669 O O . PHE A 1 208 ? 12.211 2.948 2.878 1.00 93.88 208 PHE A O 1
ATOM 1676 N N . PRO A 1 209 ? 14.362 3.356 3.396 1.00 93.44 209 PRO A N 1
ATOM 1677 C CA . PRO A 1 209 ? 14.079 4.615 4.082 1.00 93.44 209 PRO A CA 1
ATOM 1678 C C . PRO A 1 209 ? 13.470 5.657 3.141 1.00 93.44 209 PRO A C 1
ATOM 1680 O O . PRO A 1 209 ? 13.734 5.636 1.935 1.00 93.44 209 PRO A O 1
ATOM 1683 N N . GLY A 1 210 ? 12.677 6.583 3.682 1.00 91.56 210 GLY A N 1
ATOM 1684 C CA . GLY A 1 210 ? 12.078 7.670 2.902 1.00 91.56 210 GLY A CA 1
ATOM 1685 C C . GLY A 1 210 ? 13.119 8.576 2.238 1.00 91.56 210 GLY A C 1
ATOM 1686 O O . GLY A 1 210 ? 14.227 8.740 2.737 1.00 91.56 210 GLY A O 1
ATOM 1687 N N . GLY A 1 211 ? 12.785 9.156 1.085 1.00 88.56 211 GLY A N 1
ATOM 1688 C CA . GLY A 1 211 ? 13.661 10.073 0.348 1.00 88.56 211 GLY A CA 1
ATOM 1689 C C . GLY A 1 211 ? 14.938 9.451 -0.238 1.00 88.56 211 GLY A C 1
ATOM 1690 O O . GLY A 1 211 ? 15.796 10.184 -0.734 1.00 88.56 211 GLY A O 1
ATOM 1691 N N . LYS A 1 212 ? 15.095 8.124 -0.197 1.00 90.88 212 LYS A N 1
ATOM 1692 C CA . LYS A 1 212 ? 16.244 7.410 -0.763 1.00 90.88 212 LYS A CA 1
ATOM 1693 C C . LYS A 1 212 ? 15.975 6.984 -2.203 1.00 90.88 212 LYS A C 1
ATOM 1695 O O . LYS A 1 212 ? 14.844 6.758 -2.629 1.00 90.88 212 LYS A O 1
ATOM 1700 N N . VAL A 1 213 ? 17.059 6.850 -2.960 1.00 91.25 213 VAL A N 1
ATOM 1701 C CA . VAL A 1 213 ? 17.054 6.296 -4.315 1.00 91.25 213 VAL A CA 1
ATOM 1702 C C . VAL A 1 213 ? 17.971 5.089 -4.322 1.00 91.25 213 VAL A C 1
ATOM 1704 O O . VAL A 1 213 ? 19.095 5.169 -3.833 1.00 91.25 213 VAL A O 1
ATOM 1707 N N . SER A 1 214 ? 17.496 3.988 -4.885 1.00 88.81 214 SER A N 1
ATOM 1708 C CA . SER A 1 214 ? 18.296 2.804 -5.146 1.00 88.81 214 SER A CA 1
ATOM 1709 C C . SER A 1 214 ? 18.189 2.423 -6.617 1.00 88.81 214 SER A C 1
ATOM 1711 O O . SER A 1 214 ? 17.215 2.740 -7.300 1.00 88.81 214 SER A O 1
ATOM 1713 N N . SER A 1 215 ? 19.221 1.765 -7.113 1.00 88.50 215 SER A N 1
ATOM 1714 C CA . SER A 1 215 ? 19.328 1.285 -8.481 1.00 88.50 215 SER A CA 1
ATOM 1715 C C . SER A 1 215 ? 19.709 -0.189 -8.518 1.00 88.50 215 SER A C 1
ATOM 1717 O O . SER A 1 215 ? 20.510 -0.674 -7.709 1.00 88.50 215 SER A O 1
ATOM 1719 N N . ALA A 1 216 ? 19.151 -0.872 -9.505 1.00 84.56 216 ALA A N 1
ATOM 1720 C CA . ALA A 1 216 ? 19.479 -2.215 -9.917 1.00 84.56 216 ALA A CA 1
ATOM 1721 C C . ALA A 1 216 ? 19.791 -2.219 -11.415 1.00 84.56 216 ALA A C 1
ATOM 1723 O O . ALA A 1 216 ? 19.129 -1.553 -12.206 1.00 84.56 216 ALA A O 1
ATOM 1724 N N . ASN A 1 217 ? 20.802 -2.974 -11.812 1.00 84.19 217 ASN A N 1
ATOM 1725 C CA . ASN A 1 217 ? 21.158 -3.211 -13.199 1.00 84.19 217 ASN A CA 1
ATOM 1726 C C . ASN A 1 217 ? 21.190 -4.721 -13.426 1.00 84.19 217 ASN A C 1
ATOM 1728 O O . ASN A 1 217 ? 21.776 -5.462 -12.635 1.00 84.19 217 ASN A O 1
ATOM 1732 N N . SER A 1 218 ? 20.536 -5.174 -14.487 1.00 81.44 218 SER A N 1
ATOM 1733 C CA . SER A 1 218 ? 20.549 -6.566 -14.903 1.00 81.44 218 SER A CA 1
ATOM 1734 C C . SER A 1 218 ? 20.891 -6.666 -16.378 1.00 81.44 218 SER A C 1
ATOM 1736 O O . SER A 1 218 ? 20.265 -6.025 -17.217 1.00 81.44 218 SER A O 1
ATOM 1738 N N . LYS A 1 219 ? 21.872 -7.505 -16.696 1.00 81.31 219 LYS A N 1
ATOM 1739 C CA . LYS A 1 219 ? 22.238 -7.879 -18.056 1.00 81.31 219 LYS A CA 1
ATOM 1740 C C . LYS A 1 219 ? 21.772 -9.307 -18.307 1.00 81.31 219 LYS A C 1
ATOM 1742 O O . LYS A 1 219 ? 22.189 -10.229 -17.611 1.00 81.31 219 LYS A O 1
ATOM 1747 N N . LEU A 1 220 ? 20.902 -9.473 -19.293 1.00 79.81 220 LEU A N 1
ATOM 1748 C CA . LEU A 1 220 ? 20.250 -10.730 -19.648 1.00 79.81 220 LEU A CA 1
ATOM 1749 C C . LEU A 1 220 ? 20.657 -11.143 -21.060 1.00 79.81 220 LEU A C 1
ATOM 1751 O O . LEU A 1 220 ? 20.761 -10.301 -21.961 1.00 79.81 220 LEU A O 1
ATOM 1755 N N . ILE A 1 221 ? 20.836 -12.445 -21.262 1.00 71.19 221 ILE A N 1
ATOM 1756 C CA . ILE A 1 221 ? 20.946 -13.030 -22.597 1.00 71.19 221 ILE A CA 1
ATOM 1757 C C . ILE A 1 221 ? 19.529 -13.365 -23.061 1.00 71.19 221 ILE A C 1
ATOM 1759 O O . ILE A 1 221 ? 18.745 -13.885 -22.279 1.00 71.19 221 ILE A O 1
ATOM 1763 N N . LYS A 1 222 ? 19.188 -13.057 -24.311 1.00 74.75 222 LYS A N 1
ATOM 1764 C CA . LYS A 1 222 ? 17.924 -13.455 -24.948 1.00 74.75 222 LYS A CA 1
ATOM 1765 C C . LYS A 1 222 ? 18.195 -14.102 -26.299 1.00 74.75 222 LYS A C 1
ATOM 1767 O O . LYS A 1 222 ? 19.191 -13.774 -26.944 1.00 74.75 222 LYS A O 1
ATOM 1772 N N . PHE A 1 223 ? 17.308 -14.965 -26.773 1.00 58.22 223 PHE A N 1
ATOM 1773 C CA . PHE A 1 223 ? 17.533 -15.717 -28.011 1.00 58.22 223 PHE A CA 1
ATOM 1774 C C . PHE A 1 223 ? 16.773 -15.140 -29.219 1.00 58.22 223 PHE A C 1
ATOM 1776 O O . PHE A 1 223 ? 17.180 -15.359 -30.360 1.00 58.22 223 PHE A O 1
ATOM 1783 N N . SER A 1 224 ? 15.739 -14.324 -29.001 1.00 59.06 224 SER A N 1
ATOM 1784 C CA . SER A 1 224 ? 14.848 -13.786 -30.030 1.00 59.06 224 SER A CA 1
ATOM 1785 C C . SER A 1 224 ? 14.948 -12.256 -30.200 1.00 59.06 224 SER A C 1
ATOM 1787 O O . SER A 1 224 ? 15.052 -11.454 -29.263 1.00 59.06 224 SER A O 1
ATOM 1789 N N . CYS A 1 225 ? 14.933 -11.810 -31.460 1.00 48.12 225 CYS A N 1
ATOM 1790 C CA . CYS A 1 225 ? 15.228 -10.422 -31.843 1.00 48.12 225 CYS A CA 1
ATOM 1791 C C . CYS A 1 225 ? 13.985 -9.493 -31.894 1.00 48.12 225 CYS A C 1
ATOM 1793 O O . CYS A 1 225 ? 14.133 -8.319 -32.234 1.00 48.12 225 CYS A O 1
ATOM 1795 N N . GLY A 1 226 ? 12.778 -9.973 -31.566 1.00 50.09 226 GLY A N 1
ATOM 1796 C CA . GLY A 1 226 ? 11.528 -9.376 -32.070 1.00 50.09 226 GLY A CA 1
ATOM 1797 C C . GLY A 1 226 ? 10.792 -8.337 -31.211 1.00 50.09 226 GLY A C 1
ATOM 1798 O O . GLY A 1 226 ? 10.126 -7.476 -31.777 1.00 50.09 226 GLY A O 1
ATOM 1799 N N . THR A 1 227 ? 10.869 -8.371 -29.879 1.00 51.06 227 THR A N 1
ATOM 1800 C CA . THR A 1 227 ? 9.957 -7.553 -29.052 1.00 51.06 227 THR A CA 1
ATOM 1801 C C . THR A 1 227 ? 10.552 -6.191 -28.679 1.00 51.06 227 THR A C 1
ATOM 1803 O O . THR A 1 227 ? 11.642 -6.095 -28.105 1.00 51.06 227 THR A O 1
ATOM 1806 N N . ASN A 1 228 ? 9.821 -5.117 -28.996 1.00 48.31 228 ASN A N 1
ATOM 1807 C CA . ASN A 1 228 ? 10.131 -3.752 -28.571 1.00 48.31 228 ASN A CA 1
ATOM 1808 C C . ASN A 1 228 ? 9.756 -3.570 -27.091 1.00 48.31 228 ASN A C 1
ATOM 1810 O O . ASN A 1 228 ? 8.621 -3.239 -26.771 1.00 48.31 228 ASN A O 1
ATOM 1814 N N . TYR A 1 229 ? 10.722 -3.751 -26.190 1.00 52.38 229 TYR A N 1
ATOM 1815 C CA . TYR A 1 229 ? 10.570 -3.483 -24.749 1.00 52.38 229 TYR A CA 1
ATOM 1816 C C . TYR A 1 229 ? 10.924 -2.033 -24.368 1.00 52.38 229 TYR A C 1
ATOM 1818 O O . TYR A 1 229 ? 11.175 -1.741 -23.203 1.00 52.38 229 TYR A O 1
ATOM 1826 N N . SER A 1 230 ? 10.962 -1.110 -25.339 1.00 43.00 230 SER A N 1
ATOM 1827 C CA . SER A 1 230 ? 11.414 0.281 -25.149 1.00 43.00 230 SER A CA 1
ATOM 1828 C C . SER A 1 230 ? 10.563 1.085 -24.165 1.00 43.00 230 SER A C 1
ATOM 1830 O O . SER A 1 230 ? 10.974 2.164 -23.744 1.00 43.00 230 SER A O 1
ATOM 1832 N N . LYS A 1 231 ? 9.399 0.559 -23.776 1.00 44.78 231 LYS A N 1
ATOM 1833 C CA . LYS A 1 231 ? 8.600 1.069 -22.671 1.00 44.78 231 LYS A CA 1
ATOM 1834 C C . LYS A 1 231 ? 7.940 -0.093 -21.936 1.00 44.78 231 LYS A C 1
ATOM 1836 O O . LYS A 1 231 ? 6.774 -0.394 -22.178 1.00 44.78 231 LYS A O 1
ATOM 1841 N N . ILE A 1 232 ? 8.679 -0.762 -21.052 1.00 46.16 232 ILE A N 1
ATOM 1842 C CA . ILE A 1 232 ? 8.021 -1.553 -20.006 1.00 46.16 232 ILE A CA 1
ATOM 1843 C C . ILE A 1 232 ? 7.237 -0.530 -19.170 1.00 46.16 232 ILE A C 1
ATOM 1845 O O . ILE A 1 232 ? 7.863 0.384 -18.624 1.00 46.16 232 ILE A O 1
ATOM 1849 N N . PRO A 1 233 ? 5.892 -0.580 -19.142 1.00 39.19 233 PRO A N 1
ATOM 1850 C CA . PRO A 1 233 ? 5.120 0.340 -18.324 1.00 39.19 233 PRO A CA 1
ATOM 1851 C C . PRO A 1 233 ? 5.584 0.191 -16.879 1.00 39.19 233 PRO A C 1
ATOM 1853 O O . PRO A 1 233 ? 5.822 -0.923 -16.412 1.00 39.19 233 PRO A O 1
ATOM 1856 N N . THR A 1 234 ? 5.767 1.327 -16.211 1.00 43.22 234 THR A N 1
ATOM 1857 C CA . THR A 1 234 ? 6.139 1.415 -14.804 1.00 43.22 234 THR A CA 1
ATOM 1858 C C . THR A 1 234 ? 5.325 0.407 -14.004 1.00 43.22 234 THR A C 1
ATOM 1860 O O . THR A 1 234 ? 4.102 0.511 -13.910 1.00 43.22 234 THR A O 1
ATOM 1863 N N . LEU A 1 235 ? 6.021 -0.616 -13.518 1.00 41.16 235 LEU A N 1
ATOM 1864 C CA . LEU A 1 235 ? 5.420 -1.768 -12.878 1.00 41.16 235 LEU A CA 1
ATOM 1865 C C . LEU A 1 235 ? 4.581 -1.379 -11.681 1.00 41.16 235 LEU A C 1
ATOM 1867 O O . LEU A 1 235 ? 4.951 -0.490 -10.913 1.00 41.16 235 LEU A O 1
ATOM 1871 N N . GLY A 1 236 ? 3.473 -2.104 -11.522 1.00 35.72 236 GLY A N 1
ATOM 1872 C CA . GLY A 1 236 ? 2.749 -2.155 -10.266 1.00 35.72 236 GLY A CA 1
ATOM 1873 C C . GLY A 1 236 ? 3.737 -2.510 -9.166 1.00 35.72 236 GLY A C 1
ATOM 1874 O O . GLY A 1 236 ? 4.239 -3.631 -9.101 1.00 35.72 236 GLY A O 1
ATOM 1875 N N . VAL A 1 237 ? 4.062 -1.524 -8.338 1.00 37.53 237 VAL A N 1
ATOM 1876 C CA . VAL A 1 237 ? 4.760 -1.766 -7.087 1.00 37.53 237 VAL A CA 1
ATOM 1877 C C . VAL A 1 237 ? 3.714 -2.389 -6.171 1.00 37.53 237 VAL A C 1
ATOM 1879 O O . VAL A 1 237 ? 2.860 -1.682 -5.638 1.00 37.53 237 VAL A O 1
ATOM 1882 N N . TYR A 1 238 ? 3.746 -3.711 -6.029 1.00 32.34 238 TYR A N 1
ATOM 1883 C CA . TYR A 1 238 ? 3.031 -4.384 -4.953 1.00 32.34 238 TYR A CA 1
ATOM 1884 C C . TYR A 1 238 ? 3.800 -4.095 -3.662 1.00 32.34 238 TYR A C 1
ATOM 1886 O O . TYR A 1 238 ? 4.759 -4.779 -3.320 1.00 32.34 238 TYR A O 1
ATOM 1894 N N . VAL A 1 239 ? 3.427 -3.013 -2.976 1.00 33.88 239 VAL A N 1
ATOM 1895 C CA . VAL A 1 239 ? 3.788 -2.842 -1.567 1.00 33.88 239 VAL A CA 1
ATOM 1896 C C . VAL A 1 239 ? 2.676 -3.512 -0.772 1.00 33.88 239 VAL A C 1
ATOM 1898 O O . VAL A 1 239 ? 1.654 -2.885 -0.504 1.00 33.88 239 VAL A O 1
ATOM 1901 N N . GLU A 1 240 ? 2.837 -4.795 -0.449 1.00 25.45 240 GLU A N 1
ATOM 1902 C CA . GLU A 1 240 ? 2.091 -5.356 0.679 1.00 25.45 240 GLU A CA 1
ATOM 1903 C C . GLU A 1 240 ? 2.678 -4.750 1.958 1.00 25.45 240 GLU A C 1
ATOM 1905 O O . GLU A 1 240 ? 3.870 -4.899 2.241 1.00 25.45 240 GLU A O 1
ATOM 1910 N N . GLY A 1 241 ? 1.849 -4.002 2.683 1.00 28.38 241 GLY A N 1
ATOM 1911 C CA . GLY A 1 241 ? 2.125 -3.456 4.009 1.00 28.38 241 GLY A CA 1
ATOM 1912 C C . GLY A 1 241 ? 0.996 -3.819 4.953 1.00 28.38 241 GLY A C 1
ATOM 1913 O O . GLY A 1 241 ? -0.169 -3.796 4.492 1.00 28.38 241 GLY A O 1
#

=== Feature glossary ===
Legend for the data blocks above and below:

— What the protein is —

The amino-acid sequence is the protein's primary structure: the linear order of residues from the N-terminus to the C-terminus, written in one-letter code. Everything else here — the 3D coordinates, the secondary structure, the domain annotations — is ultimately a consequence of this string.

Database cross-references. InterPro integrates a dozen domain/family signature databases into unified entries with residue-range hits. GO terms attach function/process/location labels with evidence codes. CATH codes position the fold in a four-level structural taxonomy. Organism is the NCBI-taxonomy species name.

— Where its atoms are —

The mmCIF block holds the 3D Cartesian coordinates of each backbone atom (N, Cα, C, O) in ångströms. mmCIF is the PDB's canonical archive format — a tagged-loop text representation of the atomic model.

The six renders are orthographic views along the three Cartesian axes in both directions. Representation (cartoon, sticks, or surface) and color scheme (sequence-rainbow or by-chain) vary across proteins so the training set covers all the common visualization conventions.

— Local backbone conformation —

Secondary structure is the local, repeating backbone conformation. DSSP classifies it into eight states by reading the hydrogen-bond network: three helix types (H, G, I), two β types (E, B), two non-regular types (T, S), and unstructured coil (-).

SS3 is a coarse helix/strand/coil call (letters a/b/c) made by the P-SEA algorithm from inter-Cα distances and dihedrals. It is less detailed than DSSP but needs only Cα positions.

Backbone dihedral angles. Every residue except chain termini has a φ (preceding-C → N → Cα → C) and a ψ (N → Cα → C → next-N). They are reported in degrees following the IUPAC sign convention. Secondary structure is essentially a statement about which (φ, ψ) basin each residue occupies.

— Global shape and packing —

The geometric summary reports three shape descriptors. Rg (radius of gyration) measures how spread out the Cα atoms are about their centre of mass; compact globular proteins have small Rg, elongated or unfolded ones large. Cα contacts (<8 Å, |i−j|>4) count long-range residue pairs in spatial proximity — high for tightly packed folds, near zero for rods or random coil. The bounding-box extents give the protein's footprint along x, y, z in Å.

Solvent accessibility: the surface area of each residue that a 1.4 Å water probe can touch, in Å². When only backbone atoms are present the absolute values are lower than full-atom SASA (side chains contribute most of the area) and are flagged as backbone-only.

Plot images: a contact map (which residues are close in 3D, as an N×N binary image), a Ramachandran scatter (backbone torsion angles, revealing secondary-structure composition at a glance), and — for AlphaFold structures — a PAE heatmap (pairwise prediction confidence).

— Structural neighborhood —

Foldseek's 3Di representation compresses backbone geometry into a per-residue letter drawn from a learned twenty-state alphabet. It captures the tertiary interaction pattern around each residue — which residues are packed against it in space, regardless of where they are in sequence.

Structural nearest neighbors (via Foldseek easy-search vs the PDB). Reported per hit: target PDB id, E-value, and alignment TM-score. A TM-score above ~0.5 is the conventional threshold for 'same fold'.

— Confidence and disorder —

pLDDT (predicted Local Distance Difference Test) is AlphaFold's per-residue confidence score, ranging from 0 to 100. Values above 90 indicate high confidence (typically well-packed cores); 70–90 is confident; 50–70 low confidence; below 50 usually means the region is disordered or the prediction is unreliable there. AlphaFold stores pLDDT in the mmCIF B-factor column.

For experimental (PDB) structures, the B-factor (temperature factor) quantifies the positional spread of each atom in the crystal — a combination of thermal vibration and static disorder — in units of Å². High B-factors mark flexible loops or poorly resolved regions; low B-factors mark the rigid, well-ordered core.

Predicted Aligned Error (PAE) is an AlphaFold confidence matrix: entry (i, j) is the expected error in the position of residue j, in ångströms, when the prediction is superimposed on the true structure at residue i. Low PAE within a block of residues means that block is internally rigid and well-predicted; high PAE between two blocks means their relative placement is uncertain even if each block individually is confident.